Protein AF-A0A838SRK0-F1 (afdb_monomer)

Secondary structure (DSSP, 8-state):
---HHHHTSHHHHHHHHHHTT-PPP-S--EEEEPPPSSSEEEEEEETTEEEEESSS-HHHHHHHS-TT-SSGGGSHHHHHHHHHHHT--EEEEEEEEEEE---S--GGG-EEES----HHHHHHHHH-EEEEEEE-TT--EEEEEEE-GGG-EEEEEEE-GGGTTSSHHHHHHHHHTTSS-TT-EEEEEE-TT-HHHHHHHHHTT-EEEEEEEEEE-GGGSSHHHHHHHHHHHTTS-------

Nearest PDB structures (foldseek):
  7pk1-assembly1_A  TM=5.667E-01  e=6.926E-05  Bos taurus
  7pk1-assembly2_B  TM=5.466E-01  e=4.529E-05  Bos taurus
  2c27-assembly1_A  TM=5.247E-01  e=8.309E-05  Mycobacterium tuberculosis H37Rv
  7pk2-assembly2_B  TM=5.843E-01  e=3.565E-04  Bos taurus
  2hqy-assembly1_B  TM=4.720E-01  e=5.182E-01  Bacteroides thetaiotaomicron VPI-5482

Foldseek 3Di:
DQDPQLCPFPVNVQVLCLLVVRHPDLQLDEAEAEAAPDFKWKWWDFNNYIYGHYPDDPVVLVVQDDPPPSCRSVDPVNQVVVCVVRVFHKAAKWFKWKDWQALAQLPLQKDWDDDDPDPVVLVCLQFFPPWTWIAGPVRQKIKIWGQGGSRAIEIDMDGHPVPPPPLSLLSVLLNVSNPDHGGRMYMYTHHPVPVVVVVSCVSNPIDTGTIMIMTGHPVVSVVVVVVVVVVVVVPPDDDDDDD

Radius of gyration: 19.84 Å; Cα contacts (8 Å, |Δi|>4): 440; chains: 1; bounding box: 42×37×80 Å

Mean predicted aligned error: 7.34 Å

Sequence (243 aa):
MLNASAATHLLNRLLRDAAAGRFPSPDGAVAVVGQPPGRLAAVVAFTASHVVAADVDPDEVRARLAPGDLSAPLSTAFLAWLGQRIGWAAGSLDAVLVAPSTGRSGGELLMPITAWDHPRVLRAHRYRSDLRLLSDRQRRAVVVIGRGLAGRWEVSLEIDPSHRGAGLGRALLTAARGVLPRGEPLFAQVAPGNAASLRTFTAAGFVPIGAEVLFADPRRMTSSSRAAQDTTQSGHRRTTGAV

Solvent-accessible surface area (backbone atoms only — not comparable to full-atom values): 13501 Å² total; per-residue (Å²): 128,79,56,67,70,21,66,70,31,67,69,29,47,53,54,54,34,36,70,71,73,46,66,76,70,66,76,50,51,72,47,68,40,64,46,40,66,81,57,47,31,36,39,38,36,44,71,44,24,34,35,40,27,33,84,63,62,58,66,64,55,53,77,73,47,64,88,80,51,74,60,45,75,79,27,70,68,48,40,52,50,52,19,62,75,70,73,27,62,66,53,65,67,20,36,31,26,34,27,67,14,61,42,46,74,36,59,83,58,56,40,83,51,94,78,65,99,42,74,70,51,62,52,43,61,62,62,31,43,81,74,45,43,28,23,34,90,82,65,53,33,46,37,40,36,22,29,29,74,34,56,40,43,30,48,50,76,50,67,44,78,93,61,60,93,74,56,52,66,27,55,52,50,44,24,55,29,13,77,43,60,59,67,44,60,39,29,33,74,40,45,74,88,42,55,70,58,50,54,34,42,43,71,38,58,32,43,79,64,37,34,34,32,45,25,48,49,74,78,76,50,56,64,66,54,52,62,61,50,57,66,62,61,70,75,75,78,87,90,87,77,88,133

Structure (mmCIF, N/CA/C/O backbone):
data_AF-A0A838SRK0-F1
#
_entry.id   AF-A0A838SRK0-F1
#
loop_
_atom_site.group_PDB
_atom_site.id
_atom_site.type_symbol
_atom_site.label_atom_id
_atom_site.label_alt_id
_atom_site.label_comp_id
_atom_site.label_asym_id
_atom_site.label_entity_id
_atom_site.label_seq_id
_atom_site.pdbx_PDB_ins_code
_atom_site.Cartn_x
_atom_site.Cartn_y
_atom_site.Cartn_z
_atom_site.occupancy
_atom_site.B_iso_or_equiv
_atom_site.auth_seq_id
_atom_site.auth_comp_id
_atom_site.auth_asym_id
_atom_site.auth_atom_id
_atom_site.pdbx_PDB_model_num
ATOM 1 N N . MET A 1 1 ? -10.422 10.349 -13.590 1.00 46.44 1 MET A N 1
ATOM 2 C CA . MET A 1 1 ? -10.436 11.205 -12.380 1.00 46.44 1 MET A CA 1
ATOM 3 C C . MET A 1 1 ? -10.709 10.317 -11.173 1.00 46.44 1 MET A C 1
ATOM 5 O O . MET A 1 1 ? -11.385 9.314 -11.355 1.00 46.44 1 MET A O 1
ATOM 9 N N . LEU A 1 2 ? -10.159 10.613 -9.984 1.00 57.25 2 LEU A N 1
ATOM 10 C CA . LEU A 1 2 ? -10.597 9.928 -8.755 1.00 57.25 2 LEU A CA 1
ATOM 11 C C . LEU A 1 2 ? -12.115 10.112 -8.608 1.00 57.25 2 LEU A C 1
ATOM 13 O O . LEU A 1 2 ? -12.603 11.218 -8.825 1.00 57.25 2 LEU A O 1
ATOM 17 N N . ASN A 1 3 ? -12.847 9.062 -8.231 1.00 68.06 3 ASN A N 1
ATOM 18 C CA . ASN A 1 3 ? -14.237 9.218 -7.798 1.00 68.06 3 ASN A CA 1
ATOM 19 C C . ASN A 1 3 ? -14.263 10.178 -6.590 1.00 68.06 3 ASN A C 1
ATOM 21 O O . ASN A 1 3 ? -13.479 9.990 -5.657 1.00 68.06 3 ASN A O 1
ATOM 25 N N . ALA A 1 4 ? -15.142 11.186 -6.604 1.00 64.50 4 ALA A N 1
ATOM 26 C CA . ALA A 1 4 ? -15.249 12.201 -5.554 1.00 64.50 4 ALA A CA 1
ATOM 27 C C . ALA A 1 4 ? -15.373 11.578 -4.153 1.00 64.50 4 ALA A C 1
ATOM 29 O O . ALA A 1 4 ? -14.676 11.998 -3.234 1.00 64.50 4 ALA A O 1
ATOM 30 N N . SER A 1 5 ? -16.147 10.494 -4.026 1.00 67.94 5 SER A N 1
ATOM 31 C CA . SER A 1 5 ? -16.320 9.759 -2.765 1.00 67.94 5 SER A CA 1
ATOM 32 C C . SER A 1 5 ? -15.011 9.150 -2.233 1.00 67.94 5 SER A C 1
ATOM 34 O O . SER A 1 5 ? -14.775 9.133 -1.026 1.00 67.94 5 SER A O 1
ATOM 36 N N . ALA A 1 6 ? -14.115 8.697 -3.119 1.00 68.75 6 ALA A N 1
ATOM 37 C CA . ALA A 1 6 ? -12.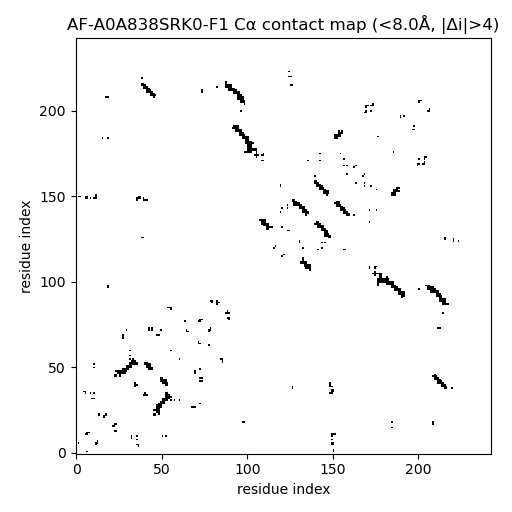815 8.159 -2.718 1.00 68.75 6 ALA A CA 1
ATOM 38 C C . ALA A 1 6 ? -11.846 9.275 -2.298 1.00 68.75 6 ALA A C 1
ATOM 40 O O . ALA A 1 6 ? -11.088 9.099 -1.350 1.00 68.75 6 ALA A O 1
ATOM 41 N N . ALA A 1 7 ? -11.891 10.432 -2.967 1.00 70.38 7 ALA A N 1
ATOM 42 C CA . ALA A 1 7 ? -11.063 11.589 -2.626 1.00 70.38 7 ALA A CA 1
ATOM 43 C C . ALA A 1 7 ? -11.445 12.213 -1.270 1.00 70.38 7 ALA A C 1
ATOM 45 O O . ALA A 1 7 ? -10.582 12.721 -0.557 1.00 70.38 7 ALA A O 1
ATOM 46 N N . THR A 1 8 ? -12.722 12.146 -0.884 1.00 83.62 8 THR A N 1
ATOM 47 C CA . THR A 1 8 ? -13.216 12.660 0.403 1.00 83.62 8 THR A CA 1
ATOM 48 C C . THR A 1 8 ? -13.125 11.649 1.547 1.00 83.62 8 THR A C 1
ATOM 50 O O . THR A 1 8 ? -13.403 12.004 2.694 1.00 83.62 8 THR A O 1
ATOM 53 N N . HIS A 1 9 ? -12.739 10.400 1.275 1.00 92.31 9 HIS A N 1
ATOM 54 C CA . HIS A 1 9 ? -12.640 9.354 2.288 1.00 92.31 9 HIS A CA 1
ATOM 55 C C . HIS A 1 9 ? -11.483 9.621 3.265 1.00 92.31 9 HIS A C 1
ATOM 57 O O . HIS A 1 9 ? -10.379 9.962 2.834 1.00 92.31 9 HIS A O 1
ATOM 63 N N . LEU A 1 10 ? -11.691 9.413 4.575 1.00 95.00 10 LEU A N 1
ATOM 64 C CA . LEU A 1 10 ? -10.664 9.707 5.589 1.00 95.00 10 LEU A CA 1
ATOM 65 C C . LEU A 1 10 ? -9.358 8.950 5.316 1.00 95.00 10 LEU A C 1
ATOM 67 O O . LEU A 1 10 ? -8.289 9.553 5.331 1.00 95.00 10 LEU A O 1
ATOM 71 N N . LEU A 1 11 ? -9.445 7.661 4.972 1.00 97.25 11 LEU A N 1
ATOM 72 C CA . LEU A 1 11 ? -8.260 6.866 4.642 1.00 97.25 11 LEU A CA 1
ATOM 73 C C . LEU A 1 11 ? -7.453 7.447 3.465 1.00 97.25 11 LEU A C 1
ATOM 75 O O . LEU A 1 11 ? -6.227 7.419 3.500 1.00 97.25 11 LEU A O 1
ATOM 79 N N . ASN A 1 12 ? -8.113 7.997 2.436 1.00 96.12 12 ASN A N 1
ATOM 80 C CA . ASN A 1 12 ? -7.400 8.615 1.315 1.00 96.12 12 ASN A CA 1
ATOM 81 C C . ASN A 1 12 ? -6.590 9.828 1.783 1.00 96.12 12 ASN A C 1
ATOM 83 O O . ASN A 1 12 ? -5.423 9.954 1.411 1.00 96.12 12 ASN A O 1
ATOM 87 N N . ARG A 1 13 ? -7.194 10.681 2.624 1.00 96.19 13 ARG A N 1
ATOM 88 C CA . ARG A 1 13 ? -6.516 11.845 3.207 1.00 96.19 13 ARG A CA 1
ATOM 89 C C . ARG A 1 13 ? -5.301 11.425 4.024 1.00 96.19 13 ARG A C 1
ATOM 91 O O . ARG A 1 13 ? -4.210 11.884 3.720 1.00 96.19 13 ARG A O 1
ATOM 98 N N . LEU A 1 14 ? -5.464 10.479 4.951 1.00 97.56 14 LEU A N 1
ATOM 99 C CA . LEU A 1 14 ? -4.365 9.988 5.792 1.00 97.56 14 LEU A CA 1
ATOM 100 C C . LEU A 1 14 ? -3.206 9.418 4.964 1.00 97.56 14 LEU A C 1
ATOM 102 O O . LEU A 1 14 ? -2.049 9.721 5.230 1.00 97.56 14 LEU A O 1
ATOM 106 N N . LEU A 1 15 ? -3.499 8.641 3.918 1.00 97.81 15 LEU A N 1
ATOM 107 C CA . LEU A 1 15 ? -2.467 8.104 3.027 1.00 97.81 15 LEU A CA 1
ATOM 108 C C . LEU A 1 15 ? -1.763 9.204 2.220 1.00 97.81 15 LEU A C 1
ATOM 110 O O . LEU A 1 15 ? -0.551 9.134 2.021 1.00 97.81 15 LEU A O 1
ATOM 114 N N . ARG A 1 16 ? -2.498 10.220 1.750 1.00 97.19 16 ARG A N 1
ATOM 115 C CA . ARG A 1 16 ? -1.920 11.381 1.053 1.00 97.19 16 ARG A CA 1
ATOM 116 C C . ARG A 1 16 ? -1.072 12.248 1.984 1.00 97.19 16 ARG A C 1
ATOM 118 O O . ARG A 1 16 ? -0.015 12.708 1.561 1.00 97.19 16 ARG A O 1
ATOM 125 N N . ASP A 1 17 ? -1.510 12.450 3.220 1.00 97.88 17 ASP A N 1
ATOM 126 C CA . ASP A 1 17 ? -0.765 13.185 4.239 1.00 97.88 17 ASP A CA 1
ATOM 127 C C . ASP A 1 17 ? 0.519 12.443 4.612 1.00 97.88 17 ASP A C 1
ATOM 129 O O . ASP A 1 17 ? 1.598 13.035 4.541 1.00 97.88 17 ASP A O 1
ATOM 133 N N . ALA A 1 18 ? 0.441 11.132 4.859 1.00 98.31 18 ALA A N 1
ATOM 134 C CA . ALA A 1 18 ? 1.609 10.296 5.130 1.00 98.31 18 ALA A CA 1
ATOM 135 C C . ALA A 1 18 ? 2.598 10.299 3.953 1.00 98.31 18 ALA A C 1
ATOM 137 O O . ALA A 1 18 ? 3.807 10.400 4.152 1.00 98.31 18 ALA A O 1
ATOM 138 N N . ALA A 1 19 ? 2.099 10.282 2.712 1.00 98.00 19 ALA A N 1
ATOM 139 C CA . ALA A 1 19 ? 2.937 10.431 1.524 1.00 98.00 19 ALA A CA 1
ATOM 140 C C . ALA A 1 19 ? 3.652 11.789 1.432 1.00 98.00 19 ALA A C 1
ATOM 142 O O . ALA A 1 19 ? 4.696 11.890 0.789 1.00 98.00 19 ALA A O 1
ATOM 143 N N . ALA A 1 20 ? 3.105 12.820 2.074 1.00 97.31 20 ALA A N 1
ATOM 144 C CA . ALA A 1 20 ? 3.715 14.135 2.218 1.00 97.31 20 ALA A CA 1
ATOM 145 C C . ALA A 1 20 ? 4.508 14.292 3.534 1.00 97.31 20 ALA A C 1
ATOM 147 O O . ALA A 1 20 ? 4.900 15.408 3.870 1.00 97.31 20 ALA A O 1
ATOM 148 N N . GLY A 1 21 ? 4.732 13.206 4.283 1.00 97.50 21 GLY A N 1
ATOM 149 C CA . GLY A 1 21 ? 5.467 13.206 5.551 1.00 97.50 21 GLY A CA 1
ATOM 150 C C . GLY A 1 21 ? 4.669 13.698 6.763 1.00 97.50 21 GLY A C 1
ATOM 151 O O . GLY A 1 21 ? 5.249 13.907 7.825 1.00 97.50 21 GLY A O 1
ATOM 152 N N . ARG A 1 22 ? 3.352 13.892 6.628 1.00 98.00 22 ARG A N 1
ATOM 153 C CA . ARG A 1 22 ? 2.448 14.258 7.726 1.00 98.00 22 ARG A CA 1
ATOM 154 C C . ARG A 1 22 ? 1.726 13.012 8.220 1.00 98.00 22 ARG A C 1
ATOM 156 O O . ARG A 1 22 ? 0.787 12.537 7.589 1.00 98.00 22 ARG A O 1
ATOM 163 N N . PHE A 1 23 ? 2.186 12.468 9.335 1.00 97.75 23 PHE A N 1
ATOM 164 C CA . PHE A 1 23 ? 1.630 11.245 9.908 1.00 97.75 23 PHE A CA 1
ATOM 165 C C . PHE A 1 23 ? 0.564 11.552 10.966 1.00 97.75 23 PHE A C 1
ATOM 167 O O . PHE A 1 23 ? 0.587 12.639 11.550 1.00 97.75 23 PHE A O 1
ATOM 174 N N . PRO A 1 24 ? -0.356 10.608 11.235 1.00 96.50 24 PRO A N 1
ATOM 175 C CA . PRO A 1 24 ? -1.188 10.662 12.431 1.00 96.50 24 PRO A CA 1
ATOM 176 C C . PRO A 1 24 ? -0.343 10.732 13.707 1.00 96.50 24 PRO A C 1
ATOM 178 O O . PRO A 1 24 ? 0.808 10.285 13.724 1.00 96.50 24 PRO A O 1
ATOM 181 N N . SER A 1 25 ? -0.937 11.246 14.784 1.00 95.62 25 SER A N 1
ATOM 182 C CA . SER A 1 25 ? -0.324 11.208 16.111 1.00 95.62 25 SER A CA 1
ATOM 1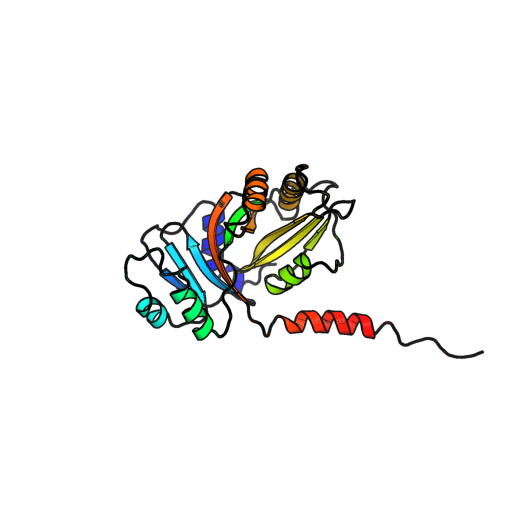83 C C . SER A 1 25 ? -0.011 9.759 16.521 1.00 95.62 25 SER A C 1
ATOM 185 O O . SER A 1 25 ? -0.872 8.895 16.358 1.00 95.62 25 SER A O 1
ATOM 187 N N . PRO A 1 26 ? 1.188 9.473 17.060 1.00 95.19 26 PRO A N 1
ATOM 188 C CA . PRO A 1 26 ? 1.589 8.134 17.492 1.00 95.19 26 PRO A CA 1
ATOM 189 C C . PRO A 1 26 ? 1.068 7.827 18.910 1.00 95.19 26 PRO A C 1
ATOM 191 O O . PRO A 1 26 ? 1.845 7.563 19.824 1.00 95.19 26 PRO A O 1
ATOM 194 N N . ASP A 1 27 ? -0.242 7.931 19.116 1.00 93.75 27 ASP A N 1
ATOM 195 C CA . ASP A 1 27 ? -0.918 7.843 20.422 1.00 93.75 27 ASP A CA 1
ATOM 196 C C . ASP A 1 27 ? -1.507 6.453 20.733 1.00 93.75 27 ASP A C 1
ATOM 198 O O . ASP A 1 27 ? -2.164 6.254 21.753 1.00 93.75 27 ASP A O 1
ATOM 202 N N . GLY A 1 28 ? -1.273 5.477 19.857 1.00 93.00 28 GLY A N 1
ATOM 203 C CA . GLY A 1 28 ? -1.828 4.131 19.941 1.00 93.00 28 GLY A CA 1
ATOM 204 C C . GLY A 1 28 ? -3.282 4.026 19.488 1.00 93.00 28 GLY A C 1
ATOM 205 O O . GLY A 1 28 ? -3.863 2.944 19.593 1.00 93.00 28 GLY A O 1
ATOM 206 N N . ALA A 1 29 ? -3.885 5.104 18.972 1.00 93.00 29 ALA A N 1
ATOM 207 C CA . ALA A 1 29 ? -5.284 5.097 18.579 1.00 93.00 29 ALA A CA 1
ATOM 208 C C . ALA A 1 29 ? -5.558 4.176 17.384 1.00 93.00 29 ALA A C 1
ATOM 210 O O . ALA A 1 29 ? -4.737 3.988 16.479 1.00 93.00 29 ALA A O 1
ATOM 211 N N . VAL A 1 30 ? -6.779 3.644 17.371 1.00 96.31 30 VAL A N 1
ATOM 212 C CA . VAL A 1 30 ? -7.332 2.853 16.273 1.00 96.31 30 VAL A CA 1
ATOM 213 C C . VAL A 1 30 ? -8.572 3.580 15.770 1.00 96.31 30 VAL A C 1
ATOM 215 O O . VAL A 1 30 ? -9.626 3.565 16.407 1.00 96.31 30 VAL A O 1
ATOM 218 N N . ALA A 1 31 ? -8.446 4.248 14.628 1.00 96.00 31 ALA A N 1
ATOM 219 C CA . ALA A 1 31 ? -9.574 4.878 13.961 1.00 96.00 31 ALA A CA 1
ATOM 220 C C . ALA A 1 31 ? -10.365 3.821 13.184 1.00 96.00 31 ALA A C 1
ATOM 222 O O . ALA A 1 31 ? -9.809 3.126 12.336 1.00 96.00 31 ALA A O 1
ATOM 223 N N . VAL A 1 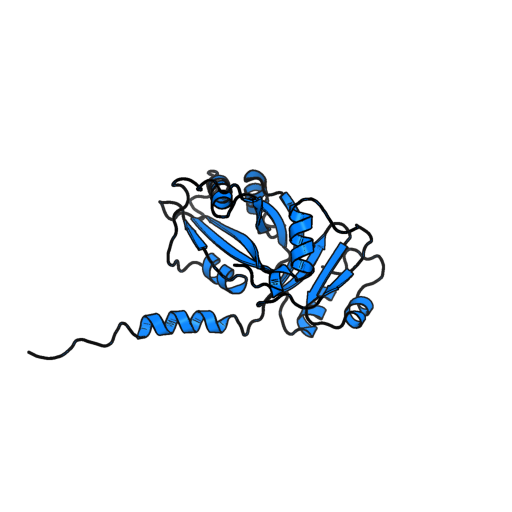32 ? -11.669 3.724 13.433 1.00 97.56 32 VAL A N 1
ATOM 224 C CA . VAL A 1 32 ? -12.572 2.883 12.638 1.00 97.56 32 VAL A CA 1
ATOM 225 C C . VAL A 1 32 ? -13.336 3.785 11.683 1.00 97.56 32 VAL A C 1
ATOM 227 O O . VAL A 1 32 ? -13.989 4.738 12.104 1.00 97.56 32 VAL A O 1
ATOM 230 N N . VAL A 1 33 ? -13.210 3.514 10.390 1.00 97.06 33 VAL A N 1
ATOM 231 C CA . VAL A 1 33 ? -13.879 4.258 9.322 1.00 97.06 33 VAL A CA 1
ATOM 232 C C . VAL A 1 33 ? -14.596 3.288 8.404 1.00 97.06 33 VAL A C 1
ATOM 234 O O . VAL A 1 33 ? -14.160 2.148 8.252 1.00 97.06 33 VAL A O 1
ATOM 237 N N . GLY A 1 34 ? -15.657 3.767 7.752 1.00 95.31 34 GLY A N 1
ATOM 238 C CA . GLY A 1 34 ? -16.353 2.991 6.730 1.00 95.31 34 GLY A CA 1
ATOM 239 C C . GLY 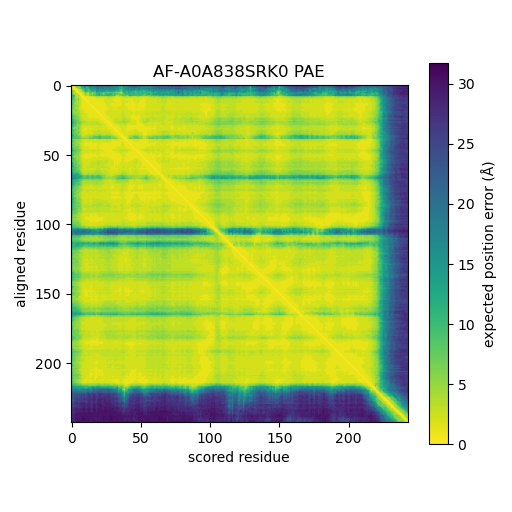A 1 34 ? -15.409 2.497 5.634 1.00 95.31 34 GLY A C 1
ATOM 240 O O . GLY A 1 34 ? -14.287 2.990 5.453 1.00 95.31 34 GLY A O 1
ATOM 241 N N . GLN A 1 35 ? -15.858 1.493 4.894 1.00 94.88 35 GLN A N 1
ATOM 242 C CA . GLN A 1 35 ? -15.081 0.947 3.799 1.00 94.88 35 GLN A CA 1
ATOM 243 C C . GLN A 1 35 ? -14.881 2.007 2.702 1.00 94.88 35 GLN A C 1
ATOM 245 O O . GLN A 1 35 ? -15.844 2.643 2.258 1.00 94.88 35 GLN A O 1
ATOM 250 N N . PRO A 1 36 ? -13.653 2.182 2.181 1.00 93.12 36 PRO A N 1
ATOM 251 C CA . PRO A 1 36 ? -13.442 3.078 1.059 1.00 93.12 36 PRO A CA 1
ATOM 252 C C . PRO A 1 36 ? -14.199 2.580 -0.186 1.00 93.12 36 PRO A C 1
ATOM 254 O O . PRO A 1 36 ? -14.339 1.369 -0.393 1.00 93.12 36 PRO A O 1
ATOM 257 N N . PRO A 1 37 ? -14.636 3.486 -1.080 1.00 85.69 37 PRO A N 1
ATOM 258 C CA . PRO A 1 37 ? -15.289 3.093 -2.321 1.00 85.69 37 PRO A CA 1
ATOM 259 C C . PRO A 1 37 ? -14.424 2.126 -3.127 1.00 85.69 37 PRO A C 1
ATOM 261 O O . PRO A 1 37 ? -13.232 2.361 -3.335 1.00 85.69 37 PRO A O 1
ATOM 264 N N . GLY A 1 38 ? -15.038 1.057 -3.625 1.00 82.94 38 GLY A N 1
ATOM 265 C CA . GLY A 1 38 ? -14.354 0.050 -4.425 1.00 82.94 38 GLY A CA 1
ATOM 266 C C . GLY A 1 38 ? -14.584 -1.355 -3.893 1.00 82.94 38 GLY A C 1
ATOM 267 O O . GLY A 1 38 ? -15.716 -1.745 -3.623 1.00 82.94 38 GLY A O 1
ATOM 268 N N . ARG A 1 39 ? -13.508 -2.143 -3.850 1.00 86.81 39 ARG A N 1
ATOM 269 C CA . ARG A 1 39 ? -13.542 -3.595 -3.609 1.00 86.81 39 ARG A CA 1
ATOM 270 C C . ARG A 1 39 ? -12.648 -4.044 -2.448 1.00 86.81 39 ARG A C 1
ATOM 272 O O . ARG A 1 39 ? -12.353 -5.232 -2.349 1.00 86.81 39 ARG A O 1
ATOM 279 N N . LEU A 1 40 ? -12.153 -3.091 -1.657 1.00 95.62 40 LEU A N 1
ATOM 280 C CA . LEU A 1 40 ? -11.146 -3.321 -0.629 1.00 95.62 40 LEU A CA 1
ATOM 281 C C . LEU A 1 40 ? -11.597 -2.746 0.709 1.00 95.62 40 LEU A C 1
ATOM 283 O O . LEU A 1 40 ? -11.956 -1.573 0.782 1.00 95.62 40 LEU A O 1
ATOM 287 N N . ALA A 1 41 ? -11.479 -3.561 1.748 1.00 97.38 41 ALA A N 1
ATOM 288 C CA . ALA A 1 41 ? -11.349 -3.122 3.128 1.00 97.38 41 ALA A CA 1
ATOM 289 C C . ALA A 1 41 ? -9.884 -3.297 3.555 1.00 97.38 41 ALA A C 1
ATOM 291 O O . ALA A 1 41 ? -9.118 -4.015 2.897 1.00 97.38 41 ALA A O 1
ATOM 292 N N . ALA A 1 42 ? -9.465 -2.625 4.622 1.00 98.38 42 ALA A N 1
ATOM 293 C CA . ALA A 1 42 ? -8.078 -2.691 5.067 1.00 98.38 42 ALA A CA 1
ATOM 294 C C . ALA A 1 42 ? -7.922 -2.469 6.568 1.00 98.38 42 ALA A C 1
ATOM 296 O O . ALA A 1 42 ? -8.711 -1.757 7.186 1.00 98.38 42 ALA A O 1
ATOM 297 N N . VAL A 1 43 ? -6.834 -3.008 7.112 1.00 98.62 43 VAL A N 1
ATOM 298 C CA . VAL A 1 43 ? -6.216 -2.477 8.328 1.00 98.62 43 VAL A CA 1
ATOM 299 C C . VAL A 1 43 ? -4.889 -1.853 7.925 1.00 98.62 43 VAL A C 1
ATOM 301 O O . VAL A 1 43 ? -4.067 -2.517 7.297 1.00 98.62 43 VAL A O 1
ATOM 304 N N . VAL A 1 44 ? -4.700 -0.577 8.246 1.00 98.69 44 VAL A N 1
ATOM 305 C CA . VAL A 1 44 ? -3.487 0.192 7.941 1.00 98.69 44 VAL A CA 1
ATOM 306 C C . VAL A 1 44 ? -2.832 0.604 9.249 1.00 98.69 44 VAL A C 1
ATOM 308 O O . VAL A 1 44 ? -3.505 1.110 10.143 1.00 98.69 44 VAL A O 1
ATOM 311 N N . ALA A 1 45 ? -1.525 0.403 9.349 1.00 98.31 45 ALA A N 1
ATOM 312 C CA . ALA A 1 45 ? -0.706 0.824 10.470 1.00 98.31 45 ALA A CA 1
ATOM 313 C C . ALA A 1 45 ? 0.294 1.892 10.023 1.00 98.31 45 ALA A C 1
ATOM 315 O O . ALA A 1 45 ? 1.075 1.690 9.090 1.00 98.31 45 ALA A O 1
ATOM 316 N N . PHE A 1 46 ? 0.283 3.011 10.732 1.00 98.00 46 PHE A N 1
ATOM 317 C CA . PHE A 1 46 ? 1.364 3.986 10.798 1.00 98.00 46 PHE A CA 1
ATOM 318 C C . PHE A 1 46 ? 2.140 3.771 12.107 1.00 98.00 46 PHE A C 1
ATOM 320 O O . PHE A 1 46 ? 1.851 2.854 12.878 1.00 98.00 46 PHE A O 1
ATOM 327 N N . THR A 1 47 ? 3.127 4.620 12.389 1.00 96.12 47 THR A N 1
ATOM 328 C CA . THR A 1 47 ? 3.855 4.580 13.664 1.00 96.12 47 THR A CA 1
ATOM 329 C C . THR A 1 47 ? 2.894 4.790 14.834 1.00 96.12 47 THR A C 1
ATOM 331 O O . THR A 1 47 ? 2.387 5.892 15.014 1.00 96.12 47 THR A O 1
ATOM 334 N N . ALA A 1 48 ? 2.651 3.728 15.610 1.00 94.94 48 ALA A N 1
ATOM 335 C CA . ALA A 1 48 ? 1.757 3.724 16.770 1.00 94.94 48 ALA A CA 1
ATOM 336 C C . ALA A 1 48 ? 0.375 4.356 16.499 1.00 94.94 48 ALA A C 1
ATOM 338 O O . ALA A 1 48 ? -0.189 5.012 17.363 1.00 94.94 48 ALA A O 1
ATOM 339 N N . SER A 1 49 ? -0.175 4.176 15.298 1.00 96.31 49 SER A N 1
ATOM 340 C CA . SER A 1 49 ? -1.510 4.658 14.937 1.00 96.31 49 SER A CA 1
ATOM 341 C C . SER A 1 49 ? -2.100 3.762 13.861 1.00 96.31 49 SER A C 1
ATOM 343 O O . SER A 1 49 ? -1.407 3.386 12.915 1.00 96.31 49 SER A O 1
ATOM 345 N N . HIS A 1 50 ? -3.371 3.404 13.997 1.00 97.81 50 HIS A N 1
ATOM 346 C CA . HIS A 1 50 ? -4.003 2.390 13.164 1.00 97.81 50 HIS A CA 1
ATOM 347 C C . HIS A 1 50 ? -5.328 2.877 12.594 1.00 97.81 50 HIS A C 1
ATOM 349 O O . HIS A 1 50 ? -6.049 3.662 13.207 1.00 97.81 50 HIS A O 1
ATOM 355 N N . VAL A 1 51 ? -5.675 2.361 11.421 1.00 98.38 51 VAL A N 1
ATOM 356 C CA . VAL A 1 51 ? -6.959 2.606 10.773 1.00 98.38 51 VAL A CA 1
ATOM 357 C C . VAL A 1 51 ? -7.562 1.275 10.355 1.00 98.38 51 VAL A C 1
ATOM 359 O O . VAL A 1 51 ? -6.980 0.561 9.540 1.00 98.38 51 VAL A O 1
ATOM 362 N N . VAL A 1 52 ? -8.745 0.963 10.872 1.00 98.50 52 VAL A N 1
ATOM 363 C CA . VAL A 1 52 ? -9.608 -0.107 10.366 1.00 98.50 52 VAL A CA 1
ATOM 364 C C . VAL A 1 52 ? -10.591 0.541 9.401 1.00 98.50 52 VAL A C 1
ATOM 366 O O . VAL A 1 52 ? -11.461 1.304 9.809 1.00 98.50 52 VAL A O 1
ATOM 369 N N . ALA A 1 53 ? -10.421 0.279 8.110 1.00 98.19 53 ALA A N 1
ATOM 370 C CA . ALA A 1 53 ? -11.249 0.824 7.045 1.00 98.19 53 ALA A CA 1
ATOM 371 C C . ALA A 1 53 ? -12.148 -0.276 6.476 1.00 98.19 53 ALA A C 1
ATOM 373 O O . ALA A 1 53 ? -11.789 -0.951 5.505 1.00 98.19 53 ALA A O 1
ATOM 374 N N . ALA A 1 54 ? -13.284 -0.482 7.133 1.00 97.31 54 ALA A N 1
ATOM 375 C CA . ALA A 1 54 ? -14.238 -1.545 6.861 1.00 97.31 54 ALA A CA 1
ATOM 376 C C . ALA A 1 54 ? -15.624 -1.157 7.395 1.00 97.31 54 ALA A C 1
ATOM 378 O O . ALA A 1 54 ? -15.732 -0.412 8.366 1.00 97.31 54 ALA A O 1
ATOM 379 N N . ASP A 1 55 ? -16.680 -1.713 6.804 1.00 95.19 55 ASP A N 1
ATOM 380 C CA . ASP A 1 55 ? -18.047 -1.537 7.302 1.00 95.19 55 ASP A CA 1
ATOM 381 C C . ASP A 1 55 ? -18.290 -2.478 8.498 1.00 95.19 55 ASP A C 1
ATOM 383 O O . ASP A 1 55 ? -18.904 -3.538 8.379 1.00 95.19 55 ASP A O 1
ATOM 387 N N . VAL A 1 56 ? -17.728 -2.107 9.650 1.00 96.62 56 VAL A N 1
ATOM 388 C CA . VAL A 1 56 ? -17.815 -2.819 10.932 1.00 96.62 56 VAL A CA 1
ATOM 389 C C . VAL A 1 56 ? -18.112 -1.827 12.053 1.00 96.62 56 VAL A C 1
ATOM 391 O O . VAL A 1 56 ? -17.696 -0.670 11.990 1.00 96.62 56 VAL A O 1
ATOM 394 N N . ASP A 1 57 ? -18.831 -2.279 13.077 1.00 96.38 57 ASP A N 1
ATOM 395 C CA . ASP A 1 57 ? -19.131 -1.464 14.251 1.00 96.38 57 ASP A CA 1
ATOM 396 C C . ASP A 1 57 ? -17.831 -1.084 15.002 1.00 96.38 57 ASP A C 1
ATOM 398 O O . ASP A 1 57 ? -17.054 -1.973 15.380 1.00 96.38 57 ASP A O 1
ATOM 402 N N . PRO A 1 58 ? -17.562 0.217 15.232 1.00 96.06 58 PRO A N 1
ATOM 403 C CA . PRO A 1 58 ? -16.417 0.661 16.017 1.00 96.06 58 PRO A CA 1
ATOM 404 C C . PRO A 1 58 ? -16.354 0.087 17.436 1.00 96.06 58 PRO A C 1
ATOM 406 O O . PRO A 1 58 ? -15.251 -0.140 17.937 1.00 96.06 58 PRO A O 1
ATOM 409 N N . ASP A 1 59 ? -17.490 -0.158 18.088 1.00 95.75 59 ASP A N 1
ATOM 410 C CA . ASP A 1 59 ? -17.522 -0.706 19.448 1.00 95.75 59 ASP A CA 1
ATOM 411 C C . ASP A 1 59 ? -17.103 -2.178 19.470 1.00 95.75 59 ASP A C 1
ATOM 413 O O . ASP A 1 59 ? -16.340 -2.588 20.348 1.00 95.75 59 ASP A O 1
ATOM 417 N N . GLU A 1 60 ? -17.482 -2.953 18.448 1.00 96.69 60 GLU A N 1
ATOM 418 C CA . GLU A 1 60 ? -16.991 -4.322 18.275 1.00 96.69 60 GLU A CA 1
ATOM 419 C C . GLU A 1 60 ? -15.469 -4.352 18.084 1.00 96.69 60 GLU A C 1
ATOM 421 O O . GLU A 1 60 ? -14.792 -5.196 18.669 1.00 96.69 60 GLU A O 1
ATOM 426 N N . VAL A 1 61 ? -14.913 -3.422 17.301 1.00 96.81 61 VAL A N 1
ATOM 427 C CA . VAL A 1 61 ? -13.458 -3.316 17.103 1.00 96.81 61 VAL A CA 1
ATOM 428 C C . VAL A 1 61 ? -12.751 -2.985 18.417 1.00 96.81 61 VAL A C 1
ATOM 430 O O . VAL A 1 61 ? -11.788 -3.664 18.776 1.00 96.81 61 VAL A O 1
ATOM 433 N N . ARG A 1 62 ? -13.230 -1.976 19.156 1.00 93.31 62 ARG A N 1
ATOM 434 C CA . ARG A 1 62 ? -12.645 -1.568 20.447 1.00 93.31 62 ARG A CA 1
ATOM 435 C C . ARG A 1 62 ? -12.680 -2.700 21.467 1.00 93.31 62 ARG A C 1
ATOM 437 O O . ARG A 1 62 ? -11.687 -2.922 22.148 1.00 93.31 62 ARG A O 1
ATOM 444 N N . ALA A 1 63 ? -13.771 -3.462 21.523 1.00 94.88 63 ALA A N 1
ATOM 445 C CA . ALA A 1 63 ? -13.904 -4.600 22.431 1.00 94.88 63 ALA A CA 1
ATOM 446 C C . ALA A 1 63 ? -12.887 -5.728 22.163 1.00 94.88 63 ALA A C 1
ATOM 448 O O . ALA A 1 63 ? -12.684 -6.585 23.023 1.00 94.88 63 ALA A O 1
ATOM 449 N N . ARG A 1 64 ? -12.248 -5.760 20.985 1.00 94.44 64 ARG A N 1
ATOM 450 C CA . ARG A 1 64 ? -11.228 -6.760 20.622 1.00 94.44 64 ARG A CA 1
ATOM 451 C C . ARG A 1 64 ? -9.793 -6.290 20.783 1.00 94.44 64 ARG A C 1
ATOM 453 O O . ARG A 1 64 ? -8.890 -7.114 20.659 1.00 94.44 64 ARG A O 1
ATOM 460 N N . LEU A 1 65 ? -9.573 -5.006 21.032 1.00 93.75 65 LEU A N 1
ATOM 461 C CA . LEU A 1 6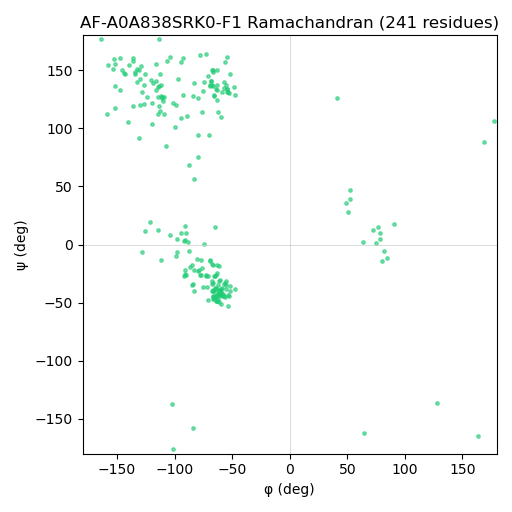5 ? -8.243 -4.417 21.100 1.00 93.75 65 LEU A CA 1
ATOM 462 C C . LEU A 1 65 ? -7.969 -3.977 22.533 1.00 93.75 65 LEU A C 1
ATOM 464 O O . LEU A 1 65 ? -8.623 -3.077 23.057 1.00 93.75 65 LEU A O 1
ATOM 468 N N . ALA A 1 66 ? -6.992 -4.619 23.171 1.00 86.62 66 ALA A N 1
ATOM 469 C CA . ALA A 1 66 ? -6.537 -4.193 24.484 1.00 86.62 66 ALA A CA 1
ATOM 470 C C . ALA A 1 66 ? -5.931 -2.778 24.383 1.00 86.62 66 ALA A C 1
ATOM 472 O O . ALA A 1 66 ? -5.114 -2.532 23.487 1.00 86.62 66 ALA A O 1
ATOM 473 N N . PRO A 1 67 ? -6.293 -1.839 25.277 1.00 82.19 67 PRO A N 1
ATOM 474 C CA . PRO A 1 67 ? -5.699 -0.508 25.282 1.00 82.19 67 PRO A CA 1
ATOM 475 C C . PRO A 1 67 ? -4.168 -0.572 25.365 1.00 82.19 67 PRO A C 1
ATOM 477 O O . PRO A 1 67 ? -3.618 -1.274 26.211 1.00 82.19 67 PRO A O 1
ATOM 480 N N . GLY A 1 68 ? -3.480 0.167 24.492 1.00 83.25 68 GLY A N 1
ATOM 481 C CA . GLY A 1 68 ? -2.015 0.248 24.471 1.00 83.25 68 GLY A CA 1
ATOM 482 C C . GLY A 1 68 ? -1.292 -0.901 23.756 1.00 83.25 68 GLY A C 1
ATOM 483 O O . GLY A 1 68 ? -0.080 -0.807 23.563 1.00 83.25 68 GLY A O 1
ATOM 484 N N . ASP A 1 69 ? -1.989 -1.950 23.305 1.00 91.69 69 ASP A N 1
ATOM 485 C CA . ASP A 1 69 ? -1.374 -2.996 22.482 1.00 91.69 69 ASP A CA 1
ATOM 486 C C . ASP A 1 69 ? -1.253 -2.539 21.020 1.00 91.69 69 ASP A C 1
ATOM 488 O O . ASP A 1 69 ? -2.166 -2.684 20.206 1.00 91.69 69 ASP A O 1
ATOM 492 N N . LEU A 1 70 ? -0.084 -1.992 20.679 1.00 92.38 70 LEU A N 1
ATOM 493 C CA . LEU A 1 70 ? 0.224 -1.522 19.326 1.00 92.38 70 LEU A CA 1
ATOM 494 C C . LEU A 1 70 ? 0.316 -2.652 18.291 1.00 92.38 70 LEU A C 1
ATOM 496 O O . LEU A 1 70 ? 0.286 -2.377 17.095 1.00 92.38 70 LEU A O 1
ATOM 500 N N . SER A 1 71 ? 0.458 -3.907 18.720 1.00 92.00 71 SER A N 1
ATOM 501 C CA . SER A 1 71 ? 0.571 -5.056 17.818 1.00 92.00 71 SER A CA 1
ATOM 502 C C . SER A 1 71 ? -0.789 -5.668 17.474 1.00 92.00 71 SER A C 1
ATOM 504 O O . SER A 1 71 ? -0.956 -6.235 16.389 1.00 92.00 71 SER A O 1
ATOM 506 N N . ALA A 1 72 ? -1.776 -5.514 18.363 1.00 95.12 72 ALA A N 1
ATOM 507 C CA . ALA A 1 72 ? -3.085 -6.149 18.2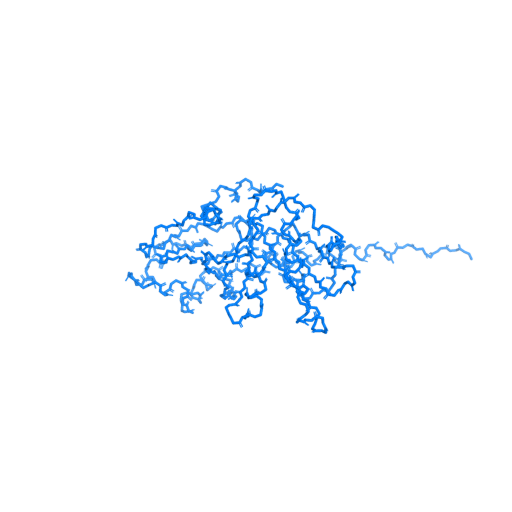50 1.00 95.12 72 ALA A CA 1
ATOM 508 C C . ALA A 1 72 ? -3.805 -5.897 16.910 1.00 95.12 72 ALA A C 1
ATOM 510 O O . ALA A 1 72 ? -4.306 -6.876 16.346 1.00 95.12 72 ALA A O 1
ATOM 511 N N . PRO A 1 73 ? -3.829 -4.678 16.328 1.00 96.69 73 PRO A N 1
ATOM 512 C CA . PRO A 1 73 ? -4.582 -4.420 15.095 1.00 96.69 73 PRO A CA 1
ATOM 513 C C . PRO A 1 73 ? -4.074 -5.185 13.864 1.00 96.69 73 PRO A C 1
ATOM 515 O O . PRO A 1 73 ? -4.849 -5.475 12.956 1.00 96.69 73 PRO A O 1
ATOM 518 N N . LEU A 1 74 ? -2.786 -5.537 13.821 1.00 97.12 74 LEU A N 1
ATOM 519 C CA . LEU A 1 74 ? -2.200 -6.357 12.751 1.00 97.12 74 LEU A CA 1
ATOM 520 C C . LEU A 1 74 ? -1.938 -7.804 13.186 1.00 97.12 74 LEU A C 1
ATOM 522 O O . LEU A 1 74 ? -1.329 -8.574 12.442 1.00 97.12 74 LEU A O 1
ATOM 526 N N . SER A 1 75 ? -2.406 -8.194 14.373 1.00 97.00 75 SER A N 1
ATOM 527 C CA . SER A 1 75 ? -2.282 -9.566 14.849 1.00 97.00 75 SER A CA 1
ATOM 528 C C . SER A 1 75 ? -3.127 -10.522 14.008 1.00 97.00 75 SER A C 1
ATOM 530 O O . SER A 1 75 ? -4.222 -10.191 13.543 1.00 97.00 75 SER A O 1
ATOM 532 N N . THR A 1 76 ? -2.660 -11.762 13.871 1.00 96.19 76 THR A N 1
ATOM 533 C CA . THR A 1 76 ? -3.399 -12.820 13.171 1.00 96.19 76 THR A CA 1
ATOM 534 C C . THR A 1 76 ? -4.801 -13.018 13.752 1.00 96.19 76 THR A C 1
ATOM 536 O O . THR A 1 76 ? -5.749 -13.226 12.999 1.00 96.19 76 THR A O 1
ATOM 539 N N . ALA A 1 77 ? -4.951 -12.916 15.078 1.00 96.94 77 ALA A N 1
ATOM 540 C CA . ALA A 1 77 ? -6.232 -13.082 15.762 1.00 96.94 77 ALA A CA 1
ATOM 541 C C . ALA A 1 77 ? -7.239 -11.991 15.369 1.00 96.94 77 ALA A C 1
ATOM 543 O O . ALA A 1 77 ? -8.371 -12.300 14.991 1.00 96.94 77 ALA A O 1
ATOM 544 N N . PHE A 1 78 ? -6.818 -10.723 15.399 1.00 98.19 78 PHE A N 1
ATOM 545 C CA . PHE A 1 78 ? -7.682 -9.608 15.020 1.00 98.19 78 PHE A CA 1
ATOM 546 C C . PHE A 1 78 ? -8.037 -9.647 13.530 1.00 98.19 78 PHE A C 1
ATOM 548 O O . PHE A 1 78 ? -9.206 -9.517 13.171 1.00 98.19 78 PHE A O 1
ATOM 555 N N . LEU A 1 79 ? -7.052 -9.887 12.659 1.00 98.38 79 LEU A N 1
ATOM 556 C CA . LEU A 1 79 ? -7.265 -9.942 11.210 1.00 98.38 79 LEU A CA 1
ATOM 557 C C . LEU A 1 79 ? -8.188 -11.097 10.802 1.00 98.38 79 LEU A C 1
ATOM 559 O O . LEU A 1 79 ? -9.033 -10.925 9.922 1.00 98.38 79 LEU A O 1
ATOM 563 N N . ALA A 1 80 ? -8.063 -12.260 11.449 1.00 97.56 80 ALA A N 1
ATOM 564 C CA . ALA A 1 80 ? -8.958 -13.391 11.226 1.00 97.56 80 ALA A CA 1
ATOM 565 C C . ALA A 1 80 ? -10.392 -13.070 11.668 1.00 97.56 80 ALA A C 1
ATOM 567 O O . ALA A 1 80 ? -11.335 -13.332 10.920 1.00 97.56 80 ALA A O 1
ATOM 568 N N . TRP A 1 81 ? -10.560 -12.462 12.846 1.00 97.94 81 TRP A N 1
ATOM 569 C CA . TRP A 1 81 ? -11.870 -12.031 13.331 1.00 97.94 81 TRP A CA 1
ATOM 570 C C . TRP A 1 81 ? -12.516 -10.995 12.405 1.00 97.94 81 TRP A C 1
ATOM 572 O O . TRP A 1 81 ? -13.667 -11.171 12.006 1.00 97.94 81 TRP A O 1
ATOM 582 N N . LEU A 1 82 ? -11.781 -9.948 12.020 1.00 98.19 82 LEU A N 1
ATOM 583 C CA . LEU A 1 82 ? -12.299 -8.916 11.124 1.00 98.19 82 LEU A CA 1
ATOM 584 C C . LEU A 1 82 ? -12.718 -9.530 9.786 1.00 98.19 82 LEU A C 1
ATOM 586 O O . LEU A 1 82 ? -13.802 -9.237 9.286 1.00 98.19 82 LEU A O 1
ATOM 590 N N . GLY A 1 83 ? -11.899 -10.436 9.246 1.00 97.25 83 GLY A N 1
ATOM 591 C CA . GLY A 1 83 ? -12.207 -11.154 8.016 1.00 97.25 83 GLY A CA 1
ATOM 592 C C . GLY A 1 83 ? -13.488 -11.986 8.103 1.00 97.25 83 GLY A C 1
ATOM 593 O O . GLY A 1 83 ? -14.309 -11.944 7.189 1.00 97.25 83 GLY A O 1
ATOM 594 N N . GLN A 1 84 ? -13.716 -12.679 9.223 1.00 96.44 84 GLN A N 1
ATOM 595 C CA . GLN A 1 84 ? -14.983 -13.375 9.483 1.00 96.44 84 GLN A CA 1
ATOM 596 C C . GLN A 1 84 ? -16.156 -12.394 9.566 1.00 96.44 84 GLN A C 1
ATOM 598 O O . GLN A 1 84 ? -17.212 -12.653 8.992 1.00 96.44 84 GLN A O 1
ATOM 603 N N . ARG A 1 85 ? -15.964 -11.252 10.235 1.00 96.31 85 ARG A N 1
ATOM 604 C CA . ARG A 1 85 ? -17.014 -10.254 10.460 1.00 96.31 85 ARG A CA 1
ATOM 605 C C . ARG A 1 85 ? -17.515 -9.606 9.170 1.00 96.31 85 ARG A C 1
ATOM 607 O O . ARG A 1 85 ? -18.715 -9.356 9.060 1.00 96.31 85 ARG A O 1
ATOM 614 N N . ILE A 1 86 ? -16.618 -9.360 8.213 1.00 94.75 86 ILE A N 1
ATOM 615 C CA . ILE A 1 86 ? -16.944 -8.759 6.905 1.00 94.75 86 ILE A CA 1
ATOM 616 C C . ILE A 1 86 ? -17.108 -9.799 5.783 1.00 94.75 86 ILE A C 1
ATOM 618 O O . ILE A 1 86 ? -17.486 -9.458 4.663 1.00 94.75 86 ILE A O 1
ATOM 622 N N . GLY A 1 87 ? -16.819 -11.072 6.066 1.00 94.50 87 GLY A N 1
ATOM 623 C CA . GLY A 1 87 ? -16.924 -12.188 5.125 1.00 94.50 87 GLY A CA 1
ATOM 624 C C . GLY A 1 87 ? -15.796 -12.282 4.090 1.00 94.50 87 GLY A C 1
ATOM 625 O O . GLY A 1 87 ? -15.959 -12.985 3.091 1.00 94.50 87 GLY A O 1
ATOM 626 N N . TRP A 1 88 ? -14.670 -11.584 4.279 1.00 94.56 88 TRP A N 1
ATOM 627 C CA . TRP A 1 88 ? -13.540 -11.548 3.339 1.00 94.56 88 TRP A CA 1
ATOM 628 C C . TRP A 1 88 ? -12.254 -12.047 3.994 1.00 94.56 88 TRP A C 1
ATOM 630 O O . TRP A 1 88 ? -11.966 -11.742 5.144 1.00 94.56 88 TRP A O 1
ATOM 640 N N . ALA A 1 89 ? -11.434 -12.783 3.247 1.00 94.31 89 ALA A N 1
ATOM 641 C CA . ALA A 1 89 ? -10.152 -13.255 3.759 1.00 94.31 89 ALA A CA 1
ATOM 642 C C . ALA A 1 89 ? -9.119 -12.118 3.837 1.00 94.31 89 ALA A C 1
ATOM 644 O O . ALA A 1 89 ? -9.008 -11.305 2.911 1.00 94.31 89 ALA A O 1
ATOM 645 N N . ALA A 1 90 ? -8.329 -12.119 4.912 1.00 96.94 90 ALA A N 1
ATOM 646 C CA . ALA A 1 90 ? -7.155 -11.269 5.044 1.00 96.94 90 ALA A CA 1
ATOM 647 C C . ALA A 1 90 ? -6.106 -11.620 3.975 1.00 96.94 90 ALA A C 1
ATOM 649 O O . ALA A 1 90 ? -5.859 -12.791 3.672 1.00 96.94 90 ALA A O 1
ATOM 650 N N . GLY A 1 91 ? -5.510 -10.591 3.381 1.00 95.81 91 GLY A N 1
ATOM 651 C CA . GLY A 1 91 ? -4.404 -10.709 2.442 1.00 95.81 91 GLY A CA 1
ATOM 652 C C . GLY A 1 91 ? -3.040 -10.817 3.126 1.00 95.81 91 GLY A C 1
ATOM 653 O O . GLY A 1 91 ? -2.921 -11.186 4.289 1.00 95.81 91 GLY A O 1
ATOM 654 N N . SER A 1 92 ? -1.997 -10.476 2.368 1.00 95.19 92 SER A N 1
ATOM 655 C CA . SER A 1 92 ? -0.631 -10.356 2.888 1.00 95.19 92 SER A CA 1
ATOM 656 C C . SER A 1 92 ? -0.513 -9.121 3.780 1.00 95.19 92 SER A C 1
ATOM 658 O O . SER A 1 92 ? -1.123 -8.094 3.478 1.00 95.19 92 SER A O 1
ATOM 660 N N . LEU A 1 93 ? 0.302 -9.220 4.833 1.00 97.88 93 LEU A N 1
ATOM 661 C CA . LEU A 1 93 ? 0.849 -8.051 5.511 1.00 97.88 93 LEU A CA 1
ATOM 662 C C . LEU A 1 93 ? 1.967 -7.485 4.641 1.00 97.88 93 LEU A C 1
ATOM 664 O O . LEU A 1 93 ? 3.000 -8.129 4.450 1.00 97.88 93 LEU A O 1
ATOM 668 N N . ASP A 1 94 ? 1.757 -6.282 4.128 1.00 98.44 94 ASP A N 1
ATOM 669 C CA . ASP A 1 94 ? 2.694 -5.620 3.234 1.00 98.44 94 ASP A CA 1
ATOM 670 C C . ASP A 1 94 ? 3.184 -4.309 3.855 1.00 98.44 94 ASP A C 1
ATOM 672 O O . ASP A 1 94 ? 2.407 -3.536 4.414 1.00 98.44 94 ASP A O 1
ATOM 676 N N . ALA A 1 95 ? 4.481 -4.030 3.720 1.00 98.69 95 ALA A N 1
ATOM 677 C CA . ALA A 1 95 ? 4.999 -2.687 3.922 1.00 98.69 95 ALA A CA 1
ATOM 678 C C . ALA A 1 95 ? 4.454 -1.776 2.815 1.00 98.69 95 ALA A C 1
ATOM 680 O O . ALA A 1 95 ? 4.448 -2.145 1.635 1.00 98.69 95 ALA A O 1
ATOM 681 N N . VAL A 1 96 ? 4.027 -0.577 3.196 1.00 98.75 96 VAL A N 1
ATOM 682 C CA . VAL A 1 96 ? 3.551 0.457 2.279 1.00 98.75 96 VAL A CA 1
ATOM 683 C C . VAL A 1 96 ? 4.689 1.427 2.032 1.00 98.75 96 VAL A C 1
ATOM 685 O O . VAL A 1 96 ? 5.194 2.060 2.960 1.00 98.75 96 VAL A O 1
ATOM 688 N N . LEU A 1 97 ? 5.085 1.553 0.770 1.00 98.88 97 LEU A N 1
ATOM 689 C CA . LEU A 1 97 ? 6.102 2.494 0.331 1.00 98.88 97 LEU A CA 1
ATOM 690 C C . LEU A 1 97 ? 5.497 3.523 -0.615 1.00 98.88 97 LEU A C 1
ATOM 692 O O . LEU A 1 97 ? 4.512 3.246 -1.300 1.00 98.88 97 LEU A O 1
ATOM 696 N N . VAL A 1 98 ? 6.109 4.700 -0.700 1.00 98.81 98 VAL A N 1
ATOM 697 C CA . VAL A 1 98 ? 5.649 5.773 -1.582 1.00 98.81 98 VAL A CA 1
ATOM 698 C C . VAL A 1 98 ? 6.811 6.541 -2.195 1.00 98.81 98 VAL A C 1
ATOM 700 O O . VAL A 1 98 ? 7.850 6.727 -1.568 1.00 98.81 98 VAL A O 1
ATOM 703 N N . ALA A 1 99 ? 6.626 7.004 -3.427 1.00 98.31 99 ALA A N 1
ATOM 704 C CA . ALA A 1 99 ? 7.497 7.974 -4.074 1.00 98.31 99 ALA A CA 1
ATOM 705 C C . ALA A 1 99 ? 6.652 9.054 -4.766 1.00 98.31 99 ALA A C 1
ATOM 707 O O . ALA A 1 99 ? 5.586 8.743 -5.309 1.00 98.31 99 ALA A O 1
ATOM 708 N N . PRO A 1 100 ? 7.114 10.314 -4.821 1.00 96.94 100 PRO A N 1
ATOM 709 C CA . PRO A 1 100 ? 6.465 11.319 -5.644 1.00 96.94 100 PRO A CA 1
ATOM 710 C C . PRO A 1 100 ? 6.674 10.993 -7.126 1.00 96.94 100 PRO A C 1
ATOM 712 O O . PRO A 1 100 ? 7.791 10.678 -7.572 1.00 96.94 100 PRO A O 1
ATOM 715 N N . SER A 1 101 ? 5.598 11.121 -7.896 1.00 96.44 101 SER A N 1
ATOM 716 C CA . SER A 1 101 ? 5.663 11.061 -9.351 1.00 96.44 101 SER A CA 1
ATOM 717 C C . SER A 1 101 ? 6.407 12.279 -9.891 1.00 96.44 101 SER A C 1
ATOM 719 O O . SER A 1 101 ? 6.267 13.400 -9.395 1.00 96.44 101 SER A O 1
ATOM 721 N N . THR A 1 102 ? 7.228 12.070 -10.912 1.00 94.00 102 THR A N 1
ATOM 722 C CA . THR A 1 102 ? 8.089 13.107 -11.487 1.00 94.00 102 THR A CA 1
ATOM 723 C C . THR A 1 102 ? 7.412 13.847 -12.635 1.00 94.00 102 THR A C 1
ATOM 725 O O . THR A 1 102 ? 7.831 14.964 -12.941 1.00 94.00 102 THR A O 1
ATOM 728 N N . GLY A 1 103 ? 6.396 13.247 -13.270 1.00 87.25 103 GLY A N 1
ATOM 729 C CA . GLY A 1 103 ? 5.729 13.772 -14.469 1.00 87.25 103 GLY A CA 1
ATOM 730 C C . GLY A 1 103 ? 6.626 13.873 -15.706 1.00 87.25 103 GLY A C 1
ATOM 731 O O . GLY A 1 103 ? 6.186 14.349 -16.747 1.00 87.25 103 GLY A O 1
ATOM 732 N N . ARG A 1 104 ? 7.890 13.452 -15.604 1.00 81.75 104 ARG A N 1
ATOM 733 C CA . ARG A 1 104 ? 8.824 13.375 -16.730 1.00 81.75 104 ARG A CA 1
ATOM 734 C C . ARG A 1 104 ? 8.566 12.047 -17.415 1.00 81.75 104 ARG A C 1
ATOM 736 O O . ARG A 1 104 ? 8.589 11.043 -16.711 1.00 81.75 104 ARG A O 1
ATOM 743 N N . SER A 1 105 ? 8.335 12.026 -18.731 1.00 70.44 105 SER A N 1
ATOM 744 C CA . SER A 1 105 ? 8.135 10.757 -19.442 1.00 70.44 105 SER A CA 1
ATOM 745 C C . SER A 1 105 ? 9.246 9.779 -19.045 1.00 70.44 105 SER A C 1
ATOM 747 O O . SER A 1 105 ? 10.412 10.166 -18.938 1.00 70.44 105 SER A O 1
ATOM 749 N N . GLY A 1 106 ? 8.891 8.523 -18.760 1.00 63.41 106 GLY A N 1
ATOM 750 C CA . GLY A 1 106 ? 9.833 7.492 -18.300 1.00 63.41 106 GLY A CA 1
ATOM 751 C C . GLY A 1 106 ? 10.905 7.102 -19.333 1.00 63.41 106 GLY A C 1
ATOM 752 O O . GLY A 1 106 ? 11.542 6.062 -19.180 1.00 63.41 106 GLY A O 1
ATOM 753 N N . GLY A 1 107 ? 11.085 7.908 -20.385 1.00 67.06 107 GLY A N 1
ATOM 754 C CA . GLY A 1 107 ? 11.874 7.611 -21.572 1.00 67.06 107 GLY A CA 1
ATOM 755 C C . GLY A 1 107 ? 11.300 6.443 -22.373 1.00 67.06 107 GLY A C 1
ATOM 756 O O . GLY A 1 107 ? 10.158 6.031 -22.182 1.00 67.06 107 GLY A O 1
ATOM 757 N N . GLU A 1 108 ? 12.134 5.869 -23.238 1.00 75.62 108 GLU A N 1
ATOM 758 C CA . GLU A 1 108 ? 11.829 4.660 -24.022 1.00 75.62 108 GLU A CA 1
ATOM 759 C C . GLU A 1 108 ? 11.860 3.363 -23.186 1.00 75.62 108 GLU A C 1
ATOM 761 O O . GLU A 1 108 ? 11.642 2.272 -23.710 1.00 75.62 108 GLU A O 1
ATOM 766 N N . LEU A 1 109 ? 12.142 3.454 -21.878 1.00 89.38 109 LEU A N 1
ATOM 767 C CA . LEU A 1 109 ? 12.300 2.288 -21.002 1.00 89.38 109 LEU A CA 1
ATOM 768 C C . LEU A 1 109 ? 10.980 1.587 -20.674 1.00 89.38 109 LEU A C 1
ATOM 770 O O . LEU A 1 109 ? 11.003 0.402 -20.350 1.00 89.38 109 LEU A O 1
ATOM 774 N N . LEU A 1 110 ? 9.853 2.305 -20.714 1.00 94.00 110 LEU A N 1
ATOM 775 C CA . LEU A 1 110 ? 8.527 1.756 -20.439 1.00 94.00 110 LEU A CA 1
ATOM 776 C C . LEU A 1 110 ? 7.574 2.067 -21.584 1.00 94.00 110 LEU A C 1
ATOM 778 O O . LEU A 1 110 ? 7.285 3.223 -21.880 1.00 94.00 110 LEU A O 1
ATOM 782 N N . MET A 1 111 ? 7.030 1.010 -22.170 1.00 93.12 111 MET A N 1
ATOM 783 C CA . MET A 1 111 ? 6.055 1.068 -23.244 1.00 93.12 111 MET A CA 1
ATOM 784 C C . MET A 1 111 ? 4.704 0.536 -22.763 1.00 93.12 111 MET A C 1
ATOM 786 O O . MET A 1 111 ? 4.671 -0.512 -22.110 1.00 93.12 111 MET A O 1
ATOM 790 N N . PRO A 1 112 ? 3.587 1.207 -23.094 1.00 93.88 112 PRO A N 1
ATOM 791 C CA . PRO A 1 112 ? 2.254 0.654 -22.897 1.00 93.88 112 PRO A CA 1
ATOM 792 C C . PRO A 1 112 ? 2.086 -0.682 -23.613 1.00 93.88 112 PRO A C 1
ATOM 794 O O . PRO A 1 112 ? 2.518 -0.854 -24.753 1.00 93.88 112 PRO A O 1
ATOM 797 N N . ILE A 1 113 ? 1.408 -1.610 -22.950 1.00 93.50 113 ILE A N 1
ATOM 798 C CA . ILE A 1 113 ? 0.948 -2.868 -23.536 1.00 93.50 113 ILE A CA 1
ATOM 799 C C . ILE A 1 113 ? -0.559 -3.002 -23.299 1.00 93.50 113 ILE A C 1
ATOM 801 O O . ILE A 1 113 ? -1.084 -2.530 -22.293 1.00 93.50 113 ILE A O 1
ATOM 805 N N . THR A 1 114 ? -1.267 -3.623 -24.238 1.00 86.69 114 THR A N 1
ATOM 806 C CA . THR A 1 114 ? -2.735 -3.736 -24.196 1.00 86.69 114 THR A CA 1
ATOM 807 C C . THR A 1 114 ? -3.203 -4.895 -23.323 1.00 86.69 114 THR A C 1
ATOM 809 O O . THR A 1 114 ? -4.163 -4.753 -22.572 1.00 86.69 114 THR A O 1
ATOM 812 N N . 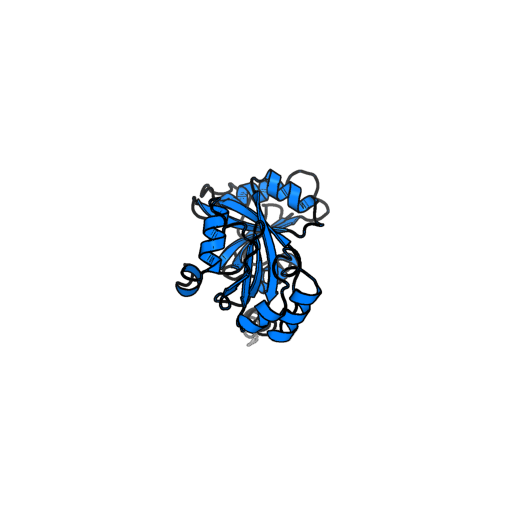ALA A 1 115 ? -2.510 -6.030 -23.394 1.00 84.44 115 ALA A N 1
ATOM 813 C CA . ALA A 1 115 ? -2.787 -7.211 -22.595 1.00 84.44 115 ALA A CA 1
ATOM 814 C C . ALA A 1 115 ? -1.515 -8.039 -22.407 1.00 84.44 115 ALA A C 1
ATOM 816 O O . ALA A 1 115 ? -0.627 -8.054 -23.263 1.00 84.44 115 ALA A O 1
ATOM 817 N N . TRP A 1 116 ? -1.451 -8.746 -21.283 1.00 87.25 116 TRP A N 1
ATOM 818 C CA . TRP A 1 116 ? -0.451 -9.773 -21.030 1.00 87.25 116 TRP A CA 1
ATOM 819 C C . TRP A 1 116 ? -1.046 -10.786 -20.065 1.00 87.25 116 TRP A C 1
ATOM 821 O O . TRP A 1 116 ? -1.386 -10.430 -18.934 1.00 87.25 116 TRP A O 1
ATOM 831 N N . ASP A 1 117 ? -1.179 -12.032 -20.516 1.00 88.00 117 ASP A N 1
ATOM 832 C CA . ASP A 1 117 ? -1.518 -13.133 -19.624 1.00 88.00 117 ASP A CA 1
ATOM 833 C C . ASP A 1 117 ? -0.324 -13.419 -18.710 1.00 88.00 117 ASP A C 1
ATOM 835 O O . ASP A 1 117 ? 0.665 -14.042 -19.094 1.00 88.00 117 ASP A O 1
ATOM 839 N N . HIS A 1 118 ? -0.361 -12.814 -17.529 1.00 89.00 118 HIS A N 1
ATOM 840 C CA . HIS A 1 118 ? 0.722 -12.866 -16.568 1.00 89.00 118 HIS A CA 1
ATOM 841 C C . HIS A 1 118 ? 0.134 -12.834 -15.148 1.00 89.00 118 HIS A C 1
ATOM 843 O O . HIS A 1 118 ? -0.677 -11.947 -14.847 1.00 89.00 118 HIS A O 1
ATOM 849 N N . PRO A 1 119 ? 0.573 -13.705 -14.215 1.00 89.81 119 PRO A N 1
ATOM 850 C CA . PRO A 1 119 ? 0.022 -13.775 -12.855 1.00 89.81 119 PRO A CA 1
ATOM 851 C C . PRO A 1 119 ? -0.012 -12.425 -12.118 1.00 89.81 119 PRO A C 1
ATOM 853 O O . PRO A 1 119 ? -0.962 -12.112 -11.401 1.00 89.81 119 PRO A O 1
ATOM 856 N N . ARG A 1 120 ? 1.000 -11.572 -12.337 1.00 92.06 120 ARG A N 1
ATOM 857 C CA . ARG A 1 120 ? 1.047 -10.187 -11.823 1.00 92.06 120 ARG A CA 1
ATOM 858 C C . ARG A 1 120 ? -0.105 -9.306 -12.318 1.00 92.06 120 ARG A C 1
ATOM 860 O O . ARG A 1 120 ? -0.617 -8.511 -11.532 1.00 92.06 120 ARG A O 1
ATOM 867 N N . VAL A 1 121 ? -0.501 -9.431 -13.585 1.00 92.56 121 VAL A N 1
ATOM 868 C CA . VAL A 1 121 ? -1.596 -8.655 -14.189 1.00 92.56 121 VAL A CA 1
ATOM 869 C C . VAL A 1 121 ? -2.932 -9.127 -13.624 1.00 92.56 121 VAL A C 1
ATOM 871 O O . VAL A 1 121 ? -3.702 -8.311 -13.119 1.00 92.56 121 VAL A O 1
ATOM 874 N N . LEU A 1 122 ? -3.153 -10.446 -13.580 1.00 91.31 122 LEU A N 1
ATOM 875 C CA . LEU A 1 122 ? -4.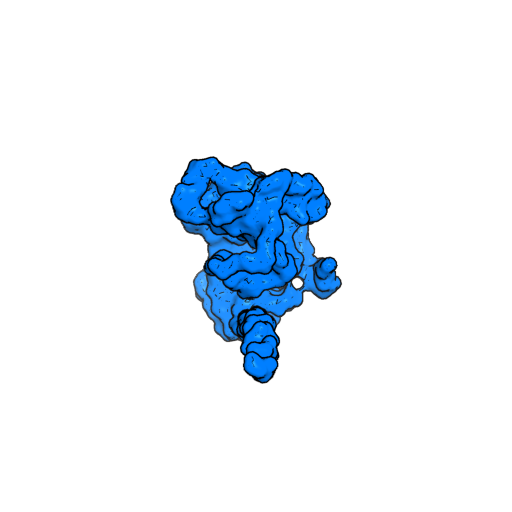337 -11.049 -12.955 1.00 91.31 122 LEU A CA 1
ATOM 876 C C . LEU A 1 122 ? -4.478 -10.622 -11.487 1.00 91.31 122 LEU A C 1
ATOM 878 O O . LEU A 1 122 ? -5.548 -10.192 -11.051 1.00 91.31 122 LEU A O 1
ATOM 882 N N . ARG A 1 123 ? -3.374 -10.652 -10.728 1.00 90.88 123 ARG A N 1
ATOM 883 C CA . ARG A 1 123 ? -3.349 -10.146 -9.351 1.00 90.88 123 ARG A CA 1
ATOM 884 C C . ARG A 1 123 ? -3.686 -8.656 -9.291 1.00 90.88 123 ARG A C 1
ATOM 886 O O . ARG A 1 123 ? -4.447 -8.262 -8.416 1.00 90.88 123 ARG A O 1
ATOM 893 N N . ALA A 1 124 ? -3.151 -7.821 -10.179 1.00 92.56 124 ALA A N 1
ATOM 894 C CA . ALA A 1 124 ? -3.437 -6.388 -10.160 1.00 92.56 124 ALA A CA 1
ATOM 895 C C . ALA A 1 124 ? -4.930 -6.087 -10.376 1.00 92.56 124 ALA A C 1
ATOM 897 O O . ALA A 1 124 ? -5.473 -5.249 -9.660 1.00 92.56 124 ALA A O 1
ATOM 898 N N . HIS A 1 125 ? -5.617 -6.814 -11.264 1.00 91.00 125 HIS A N 1
ATOM 899 C CA . HIS A 1 125 ? -7.069 -6.677 -11.457 1.00 91.00 125 HIS A CA 1
ATOM 900 C C . HIS A 1 125 ? -7.886 -6.984 -10.195 1.00 91.00 125 HIS A C 1
ATOM 902 O O . HIS A 1 125 ? -8.939 -6.383 -9.981 1.00 91.00 125 HIS A O 1
ATOM 908 N N . ARG A 1 126 ? -7.397 -7.881 -9.328 1.00 89.75 126 ARG A N 1
ATOM 909 C CA . ARG A 1 126 ? -8.058 -8.203 -8.055 1.00 89.75 126 ARG A CA 1
ATOM 910 C C . ARG A 1 126 ? -8.062 -7.032 -7.073 1.00 89.75 126 ARG A C 1
ATOM 912 O O . ARG A 1 126 ? -9.008 -6.909 -6.304 1.00 89.75 126 ARG A O 1
ATOM 919 N N . TYR A 1 127 ? -7.024 -6.199 -7.079 1.00 93.00 127 TYR A N 1
ATOM 920 C CA . TYR A 1 127 ? -6.829 -5.160 -6.060 1.00 93.00 127 TYR A CA 1
ATOM 921 C C . TYR A 1 127 ? -6.979 -3.735 -6.595 1.00 93.00 127 TYR A C 1
ATOM 923 O O . TYR A 1 127 ? -7.076 -2.799 -5.808 1.00 93.00 127 TYR A O 1
ATOM 931 N N . ARG A 1 128 ? -6.999 -3.539 -7.918 1.00 93.62 128 ARG A N 1
ATOM 932 C CA . ARG A 1 128 ? -6.936 -2.205 -8.523 1.00 93.62 128 ARG A CA 1
ATOM 933 C C . ARG A 1 128 ? -7.932 -2.027 -9.667 1.00 93.62 128 ARG A C 1
ATOM 935 O O . ARG A 1 128 ? -8.401 -2.990 -10.271 1.00 93.62 128 ARG A O 1
ATOM 942 N N . SER A 1 129 ? -8.264 -0.778 -9.962 1.00 93.00 129 SER A N 1
ATOM 943 C CA . SER A 1 129 ? -8.945 -0.340 -11.188 1.00 93.00 129 SER A CA 1
ATOM 944 C C . SER A 1 129 ? -8.017 0.534 -12.036 1.00 93.00 129 SER A C 1
ATOM 946 O O . SER A 1 129 ? -6.891 0.821 -11.629 1.00 93.00 129 SER A O 1
ATOM 948 N N . ASP A 1 130 ? -8.481 0.952 -13.216 1.00 92.88 130 ASP A N 1
ATOM 949 C CA . ASP A 1 130 ? -7.780 1.900 -14.095 1.00 92.88 130 ASP A CA 1
ATOM 950 C C . ASP A 1 130 ? -6.327 1.495 -14.385 1.00 92.88 130 ASP A C 1
ATOM 952 O O . ASP A 1 130 ? -5.394 2.293 -14.249 1.00 92.88 130 ASP A O 1
ATOM 956 N N . LEU A 1 131 ? -6.139 0.214 -14.722 1.00 94.81 131 LEU A N 1
ATOM 957 C CA . LEU A 1 131 ? -4.814 -0.348 -14.927 1.00 94.81 131 LEU A CA 1
ATOM 958 C C . LEU A 1 131 ? -4.138 0.246 -16.163 1.00 94.81 131 LEU A C 1
ATOM 960 O O . LEU A 1 131 ? -4.720 0.348 -17.240 1.00 94.81 131 LEU A O 1
ATOM 964 N N . ARG A 1 132 ? -2.857 0.551 -15.997 1.00 95.56 132 ARG A N 1
ATOM 965 C CA . ARG A 1 132 ? -1.891 0.832 -17.050 1.00 95.56 132 ARG A CA 1
ATOM 966 C C . ARG A 1 132 ? -0.861 -0.280 -17.007 1.00 95.56 132 ARG A C 1
ATOM 968 O O . ARG A 1 132 ? -0.123 -0.406 -16.026 1.00 95.56 132 ARG A O 1
ATOM 975 N N . LEU A 1 133 ? -0.852 -1.097 -18.050 1.00 96.62 133 LEU A N 1
ATOM 976 C CA . LEU A 1 133 ? 0.126 -2.158 -18.218 1.00 96.62 133 LEU A CA 1
ATOM 977 C C . LEU A 1 133 ? 1.291 -1.606 -19.033 1.00 96.62 133 LEU A C 1
ATOM 979 O O . LEU A 1 133 ? 1.098 -1.001 -20.087 1.00 96.62 133 LEU A O 1
ATOM 983 N N . LEU A 1 134 ? 2.496 -1.790 -18.513 1.00 96.44 134 LEU A N 1
ATOM 984 C CA . LEU A 1 134 ? 3.729 -1.288 -19.090 1.00 96.44 134 LEU A CA 1
ATOM 985 C C . LEU A 1 134 ? 4.763 -2.411 -19.104 1.00 96.44 134 LEU A C 1
ATOM 987 O O . LEU A 1 134 ? 4.766 -3.289 -18.238 1.00 96.44 134 LEU A O 1
ATOM 991 N N . SER A 1 135 ? 5.670 -2.363 -20.065 1.00 96.00 135 SER A N 1
ATOM 992 C CA . SER A 1 135 ? 6.794 -3.286 -20.148 1.00 96.00 135 SER A CA 1
ATOM 993 C C . SER A 1 135 ? 8.008 -2.595 -20.746 1.00 96.00 135 SER A C 1
ATOM 995 O O . SER A 1 135 ? 7.879 -1.553 -21.388 1.00 96.00 135 SER A O 1
ATOM 997 N N . ASP A 1 136 ? 9.189 -3.161 -20.531 1.00 95.06 136 ASP A N 1
ATOM 998 C CA . ASP A 1 136 ? 10.359 -2.751 -21.289 1.00 95.06 136 ASP A CA 1
ATOM 999 C C . ASP A 1 136 ? 10.280 -3.274 -22.733 1.00 95.06 136 ASP A C 1
ATOM 1001 O O . ASP A 1 136 ? 9.515 -4.187 -23.047 1.00 95.06 136 ASP A O 1
ATOM 1005 N N . ARG A 1 137 ? 11.097 -2.713 -23.631 1.00 92.44 137 ARG A N 1
ATOM 1006 C CA . ARG A 1 137 ? 11.067 -3.047 -25.066 1.00 92.44 137 ARG A CA 1
ATOM 1007 C C . ARG A 1 137 ? 11.229 -4.546 -25.351 1.00 92.44 137 ARG A C 1
ATOM 1009 O O . ARG A 1 137 ? 10.675 -5.043 -26.326 1.00 92.44 137 ARG A O 1
ATOM 1016 N N . GLN A 1 138 ? 11.978 -5.257 -24.509 1.00 93.06 138 GLN A N 1
ATOM 1017 C CA . GLN A 1 138 ? 12.260 -6.686 -24.668 1.00 93.06 138 GLN A CA 1
ATOM 1018 C C . GLN A 1 138 ? 11.249 -7.588 -23.943 1.00 93.06 138 GLN A C 1
ATOM 1020 O O . GLN A 1 138 ? 11.419 -8.802 -23.955 1.00 93.06 138 GLN A O 1
ATOM 1025 N N . ARG A 1 139 ? 10.209 -7.025 -23.313 1.00 92.94 139 ARG A N 1
ATOM 1026 C CA . ARG A 1 139 ? 9.206 -7.771 -22.536 1.00 92.94 139 ARG A CA 1
ATOM 1027 C C . ARG A 1 139 ? 9.801 -8.694 -21.468 1.00 92.94 139 ARG A C 1
ATOM 1029 O O . ARG A 1 139 ? 9.295 -9.782 -21.217 1.00 92.94 139 ARG A O 1
ATOM 1036 N N . ARG A 1 140 ? 10.855 -8.236 -20.796 1.00 94.94 140 ARG A N 1
ATOM 1037 C CA . ARG A 1 140 ? 11.514 -8.943 -19.683 1.00 94.94 140 ARG A CA 1
ATOM 1038 C C . ARG A 1 140 ? 10.832 -8.679 -18.347 1.00 94.94 140 ARG A C 1
ATOM 1040 O O . ARG A 1 140 ? 11.088 -9.375 -17.369 1.00 94.94 140 ARG A O 1
ATOM 1047 N N . ALA A 1 141 ? 10.018 -7.634 -18.267 1.00 95.75 141 ALA A N 1
ATOM 1048 C CA . ALA A 1 141 ? 9.335 -7.259 -17.043 1.00 95.75 141 ALA A CA 1
ATOM 1049 C C . ALA A 1 141 ? 7.955 -6.673 -17.319 1.00 95.75 141 ALA A C 1
ATOM 1051 O O . ALA A 1 141 ? 7.740 -5.996 -18.325 1.00 95.75 141 ALA A O 1
ATOM 1052 N N . VAL A 1 142 ? 7.039 -6.865 -16.376 1.00 96.94 142 VAL A N 1
ATOM 1053 C CA . VAL A 1 142 ? 5.735 -6.202 -16.368 1.00 96.94 142 VAL A CA 1
ATOM 1054 C C . VAL A 1 142 ? 5.674 -5.203 -15.223 1.00 96.94 142 VAL A C 1
ATOM 1056 O O . VAL A 1 142 ? 5.915 -5.541 -14.063 1.00 96.94 142 VAL A O 1
ATOM 1059 N N . VAL A 1 143 ? 5.327 -3.963 -15.552 1.00 97.38 143 VAL A N 1
ATOM 1060 C CA . VAL A 1 143 ? 5.007 -2.898 -14.604 1.00 97.38 143 VAL A CA 1
ATOM 1061 C C . VAL A 1 143 ? 3.520 -2.610 -14.715 1.00 97.38 143 VAL A C 1
ATOM 1063 O O . VAL A 1 143 ? 3.003 -2.340 -15.795 1.00 97.38 143 VAL A O 1
ATOM 1066 N N . VAL A 1 144 ? 2.820 -2.661 -13.589 1.00 98.00 144 VAL A N 1
ATOM 1067 C CA . VAL A 1 144 ? 1.386 -2.377 -13.532 1.00 98.00 144 VAL A CA 1
ATOM 1068 C C . VAL A 1 144 ? 1.158 -1.197 -12.613 1.00 98.00 144 VAL A C 1
ATOM 1070 O O . VAL A 1 144 ? 1.516 -1.277 -11.438 1.00 98.00 144 VAL A O 1
ATOM 1073 N N . ILE A 1 145 ? 0.541 -0.140 -13.138 1.00 97.62 145 ILE A N 1
ATOM 1074 C CA . ILE A 1 145 ? 0.083 1.016 -12.361 1.00 97.62 145 ILE A CA 1
ATOM 1075 C C . ILE A 1 145 ? -1.442 1.028 -12.355 1.00 97.62 145 ILE A C 1
ATOM 1077 O O . ILE A 1 145 ? -2.052 0.799 -13.390 1.00 97.62 145 ILE A O 1
ATOM 1081 N N . GLY A 1 146 ? -2.076 1.298 -11.218 1.00 96.44 146 GLY A N 1
ATOM 1082 C CA . GLY A 1 146 ? -3.536 1.366 -11.131 1.00 96.44 146 GLY A CA 1
ATOM 1083 C C . GLY A 1 146 ? -4.026 2.051 -9.864 1.00 96.44 146 GLY A C 1
ATOM 1084 O O . GLY A 1 146 ? -3.235 2.439 -9.009 1.00 96.44 146 GLY A O 1
ATOM 1085 N N . ARG A 1 147 ? -5.341 2.206 -9.742 1.00 95.62 147 ARG A N 1
ATOM 1086 C CA . ARG A 1 147 ? -6.012 2.772 -8.568 1.00 95.62 147 ARG A CA 1
ATOM 1087 C C . ARG A 1 147 ? -6.332 1.663 -7.570 1.00 95.62 147 ARG A C 1
ATOM 1089 O O . ARG A 1 147 ? -7.166 0.816 -7.869 1.00 95.62 147 ARG A O 1
ATOM 1096 N N . GLY A 1 148 ? -5.653 1.649 -6.426 1.00 95.06 148 GLY A N 1
ATOM 1097 C CA . GLY A 1 148 ? -5.808 0.643 -5.370 1.00 95.06 148 GLY A CA 1
ATOM 1098 C C . GLY A 1 148 ? -6.636 1.129 -4.184 1.00 95.06 148 GLY A C 1
ATOM 1099 O O . GLY A 1 148 ? -7.676 1.773 -4.359 1.00 95.06 148 GLY A O 1
ATOM 1100 N N . LEU A 1 149 ? -6.168 0.818 -2.971 1.00 96.50 149 LEU A N 1
ATOM 1101 C CA . LEU A 1 149 ? -6.847 1.147 -1.714 1.00 96.50 149 LEU A CA 1
ATOM 1102 C C . LEU A 1 149 ? -7.194 2.640 -1.640 1.00 96.50 149 LEU A C 1
ATOM 1104 O O . LEU A 1 149 ? -6.352 3.504 -1.900 1.00 96.50 149 LEU A O 1
ATOM 1108 N N . ALA A 1 150 ? -8.454 2.940 -1.309 1.00 95.00 150 ALA A N 1
ATOM 1109 C CA . ALA A 1 150 ? -8.986 4.303 -1.248 1.00 95.00 150 ALA A CA 1
ATOM 1110 C C . ALA A 1 150 ? -8.705 5.144 -2.512 1.00 95.00 150 ALA A C 1
ATOM 1112 O O . ALA A 1 150 ? -8.584 6.364 -2.438 1.00 95.00 150 ALA A O 1
ATOM 1113 N N . GLY A 1 151 ? -8.558 4.512 -3.682 1.00 94.06 151 GLY A N 1
ATOM 1114 C CA . GLY A 1 151 ? -8.282 5.187 -4.950 1.00 94.06 151 GLY A CA 1
ATOM 1115 C C . GLY A 1 151 ? -6.864 5.755 -5.085 1.00 94.06 151 GLY A C 1
ATOM 1116 O O . GLY A 1 151 ? -6.610 6.543 -6.002 1.00 94.06 151 GLY A O 1
ATOM 1117 N N . ARG A 1 152 ? -5.915 5.400 -4.212 1.00 96.00 152 ARG A N 1
ATOM 1118 C CA . ARG A 1 152 ? -4.517 5.836 -4.371 1.00 96.00 152 ARG A CA 1
ATOM 1119 C C . ARG A 1 152 ? -3.880 5.189 -5.605 1.00 96.00 152 ARG A C 1
ATOM 1121 O O . ARG A 1 152 ? -4.266 4.089 -5.997 1.00 96.00 152 ARG A O 1
ATOM 1128 N N . TRP A 1 153 ? -2.928 5.869 -6.238 1.00 97.81 153 TRP A N 1
ATOM 1129 C CA . TRP A 1 153 ? -2.161 5.266 -7.328 1.00 97.81 153 TRP A CA 1
ATOM 1130 C C . TRP A 1 153 ? -1.143 4.278 -6.773 1.00 97.81 153 TRP A C 1
ATOM 1132 O O . TRP A 1 153 ? -0.383 4.614 -5.875 1.00 97.81 153 TRP A O 1
ATOM 1142 N N . GLU A 1 154 ? -1.085 3.084 -7.339 1.00 97.69 154 GLU A N 1
ATOM 1143 C CA . GLU A 1 154 ? -0.177 2.028 -6.910 1.00 97.69 154 GLU A CA 1
ATOM 1144 C C . GLU A 1 154 ? 0.579 1.444 -8.092 1.00 97.69 154 GLU A C 1
ATOM 1146 O O . GLU A 1 154 ? -0.009 1.239 -9.153 1.00 97.69 154 GLU A O 1
ATOM 1151 N N . VAL A 1 155 ? 1.854 1.120 -7.885 1.00 98.44 155 VAL A N 1
ATOM 1152 C CA . VAL A 1 155 ? 2.702 0.402 -8.837 1.00 98.44 155 VAL A CA 1
ATOM 1153 C C . VAL A 1 155 ? 3.071 -0.983 -8.307 1.00 98.44 155 VAL A C 1
ATOM 1155 O O . VAL A 1 155 ? 3.269 -1.200 -7.113 1.00 98.44 155 VAL A O 1
ATOM 1158 N N . SER A 1 156 ? 3.206 -1.937 -9.220 1.00 97.75 156 SER A N 1
ATOM 1159 C CA . SER A 1 156 ? 3.857 -3.221 -8.966 1.00 97.75 156 SER A CA 1
ATOM 1160 C C . SER A 1 156 ? 4.708 -3.634 -10.160 1.00 97.75 156 SER A C 1
ATOM 1162 O O . SER A 1 156 ? 4.428 -3.225 -11.284 1.00 97.75 156 SER A O 1
ATOM 1164 N N . LEU A 1 157 ? 5.728 -4.446 -9.902 1.00 96.62 157 LEU A N 1
ATOM 1165 C CA . LEU A 1 157 ? 6.698 -4.917 -10.883 1.00 96.62 157 LEU A CA 1
ATOM 1166 C C . LEU A 1 157 ? 6.870 -6.432 -10.727 1.00 96.62 157 LEU A C 1
ATOM 1168 O O . LEU A 1 157 ? 6.954 -6.924 -9.603 1.00 96.62 157 LEU A O 1
ATOM 1172 N N . GLU A 1 158 ? 6.971 -7.147 -11.841 1.00 96.75 158 GLU A N 1
ATOM 1173 C CA . GLU A 1 158 ? 7.570 -8.482 -11.904 1.00 96.75 158 GLU A CA 1
ATOM 1174 C C . GLU A 1 158 ? 8.652 -8.476 -12.985 1.00 96.75 158 GLU A C 1
ATOM 1176 O O . GLU A 1 158 ? 8.434 -7.926 -14.064 1.00 96.75 158 GLU A O 1
ATOM 1181 N N . ILE A 1 159 ? 9.802 -9.085 -12.697 1.00 96.12 159 ILE A N 1
ATOM 1182 C CA . ILE A 1 159 ? 10.884 -9.293 -13.665 1.00 96.12 159 ILE A CA 1
ATOM 1183 C C . ILE A 1 159 ? 11.022 -10.791 -13.896 1.00 96.12 159 ILE A C 1
ATOM 1185 O O . ILE A 1 159 ? 11.065 -11.559 -12.921 1.00 96.12 159 ILE A O 1
ATOM 1189 N N . ASP A 1 160 ? 11.152 -11.172 -15.164 1.00 93.62 160 ASP A N 1
ATOM 1190 C CA . ASP A 1 160 ? 11.525 -12.517 -15.576 1.00 93.62 160 ASP A CA 1
ATOM 1191 C C . ASP A 1 160 ? 12.746 -12.997 -14.764 1.00 93.62 160 ASP A C 1
ATOM 1193 O O . ASP A 1 160 ? 13.743 -12.269 -14.676 1.00 93.62 160 ASP A O 1
ATOM 1197 N N . PRO A 1 161 ? 12.689 -14.190 -14.142 1.00 93.38 161 PRO A N 1
ATOM 1198 C CA . PRO A 1 161 ? 13.782 -14.726 -13.336 1.00 93.38 161 PRO A CA 1
ATOM 1199 C C . PRO A 1 161 ? 15.166 -14.658 -13.989 1.00 93.38 161 PRO A C 1
ATOM 1201 O O . PRO A 1 161 ? 16.129 -14.321 -13.299 1.00 93.38 161 PRO A O 1
ATOM 1204 N N . SER A 1 162 ? 15.261 -14.898 -15.299 1.00 94.50 162 SER A N 1
ATOM 1205 C CA . SER A 1 162 ? 16.523 -14.901 -16.054 1.00 94.50 162 SER A CA 1
ATOM 1206 C C . SER A 1 162 ? 17.161 -13.515 -16.214 1.00 94.50 162 SER A C 1
ATOM 1208 O O . SER A 1 162 ? 18.337 -13.413 -16.548 1.00 94.50 162 SER A O 1
ATOM 1210 N N . HIS A 1 163 ? 16.422 -12.442 -15.915 1.00 93.19 163 HIS A N 1
ATOM 1211 C CA . HIS A 1 163 ? 16.863 -11.052 -16.074 1.00 93.19 163 HIS A CA 1
ATOM 1212 C C . HIS A 1 163 ? 17.006 -10.301 -14.738 1.00 93.19 163 HIS A C 1
ATOM 1214 O O . HIS A 1 163 ? 17.120 -9.068 -14.701 1.00 93.19 163 HIS A O 1
ATOM 1220 N N . ARG A 1 164 ? 16.977 -11.020 -13.611 1.00 92.38 164 ARG A N 1
ATOM 1221 C CA . ARG A 1 164 ? 17.147 -10.442 -12.268 1.00 92.38 164 ARG A CA 1
ATOM 1222 C C . ARG A 1 164 ? 18.623 -10.144 -11.975 1.00 92.38 164 ARG A C 1
ATOM 1224 O O . ARG A 1 164 ? 19.523 -10.606 -12.659 1.00 92.38 164 ARG A O 1
ATOM 1231 N N . GLY A 1 165 ? 18.880 -9.318 -10.960 1.00 90.50 165 GLY A N 1
ATOM 1232 C CA . GLY A 1 165 ? 20.244 -8.992 -10.509 1.00 90.50 165 GLY A CA 1
ATOM 1233 C C . GLY A 1 165 ? 20.986 -7.928 -11.330 1.00 90.50 165 GLY A C 1
ATOM 1234 O O . GLY A 1 165 ? 21.931 -7.339 -10.823 1.00 90.50 165 GLY A O 1
ATOM 1235 N N . ALA A 1 166 ? 20.514 -7.579 -12.530 1.00 89.88 166 ALA A N 1
ATOM 1236 C CA . ALA A 1 166 ? 21.157 -6.591 -13.410 1.00 89.88 166 ALA A CA 1
ATOM 1237 C C . ALA A 1 166 ? 20.660 -5.136 -13.224 1.00 89.88 166 ALA A C 1
ATOM 1239 O O . ALA A 1 166 ? 20.835 -4.286 -14.091 1.00 89.88 166 ALA A O 1
ATOM 1240 N N . GLY A 1 167 ? 19.965 -4.830 -12.122 1.00 94.44 167 GLY A N 1
ATOM 1241 C CA . GLY A 1 167 ? 19.460 -3.476 -11.840 1.00 94.44 167 GLY A CA 1
ATOM 1242 C C . GLY A 1 167 ? 18.230 -3.033 -12.651 1.00 94.44 167 GLY A C 1
ATOM 1243 O O . GLY A 1 167 ? 17.737 -1.924 -12.428 1.00 94.44 167 GLY A O 1
ATOM 1244 N N . LEU A 1 168 ? 17.686 -3.895 -13.521 1.00 95.94 168 LEU A N 1
ATOM 1245 C CA . LEU A 1 168 ? 16.512 -3.605 -14.357 1.00 95.94 168 LEU A CA 1
ATOM 1246 C C . LEU A 1 168 ? 15.315 -3.107 -13.534 1.00 95.94 168 LEU A C 1
ATOM 1248 O O . LEU A 1 168 ? 14.700 -2.104 -13.881 1.00 95.94 168 LEU A O 1
ATOM 1252 N N . GLY A 1 169 ? 15.022 -3.738 -12.394 1.00 96.94 169 GLY A N 1
ATOM 1253 C CA . GLY A 1 169 ? 13.876 -3.347 -11.569 1.00 96.94 169 GLY A CA 1
ATOM 1254 C C . GLY A 1 169 ? 13.949 -1.918 -11.042 1.00 96.94 169 GLY A C 1
ATOM 1255 O O . GLY A 1 169 ? 12.960 -1.191 -11.085 1.00 96.94 169 GLY A O 1
ATOM 1256 N N . ARG A 1 170 ? 15.140 -1.482 -10.618 1.00 97.31 170 ARG A N 1
ATOM 1257 C CA . ARG A 1 170 ? 15.373 -0.103 -10.171 1.00 97.31 170 ARG A CA 1
ATOM 1258 C C . ARG A 1 170 ? 15.149 0.884 -11.313 1.00 97.31 170 ARG A C 1
ATOM 1260 O O . ARG A 1 170 ? 14.510 1.915 -11.109 1.00 97.31 170 ARG A O 1
ATOM 1267 N N . ALA A 1 171 ? 15.659 0.570 -12.504 1.00 96.12 171 ALA A N 1
ATOM 1268 C CA . ALA A 1 171 ? 15.490 1.411 -13.685 1.00 96.12 171 ALA A CA 1
ATOM 1269 C C . ALA A 1 171 ? 14.006 1.550 -14.064 1.00 96.12 171 ALA A C 1
ATOM 1271 O O . ALA A 1 171 ? 13.515 2.667 -14.225 1.00 96.12 171 ALA A O 1
ATOM 1272 N N . LEU A 1 172 ? 13.267 0.437 -14.107 1.00 97.31 172 LEU A N 1
ATOM 1273 C CA . LEU A 1 172 ? 11.846 0.439 -14.462 1.00 97.31 172 LEU A CA 1
ATOM 1274 C C . LEU A 1 172 ? 10.980 1.147 -13.417 1.00 97.31 172 LEU A C 1
ATOM 1276 O O . LEU A 1 172 ? 10.096 1.910 -13.789 1.00 97.31 172 LEU A O 1
ATOM 1280 N N . LEU A 1 173 ? 11.240 0.976 -12.118 1.00 97.62 173 LEU A N 1
ATOM 1281 C CA . LEU A 1 173 ? 10.514 1.717 -11.076 1.00 97.62 173 LEU A CA 1
ATOM 1282 C C . LEU A 1 173 ? 10.827 3.218 -11.097 1.00 97.62 173 LEU A C 1
ATOM 1284 O O . LEU A 1 173 ? 9.941 4.035 -10.850 1.00 97.62 173 LEU A O 1
ATOM 1288 N N . THR A 1 174 ? 12.061 3.593 -11.436 1.00 96.31 174 THR A N 1
ATOM 1289 C CA . THR A 1 174 ? 12.433 5.003 -11.624 1.00 96.31 174 THR A CA 1
ATOM 1290 C C . THR A 1 174 ? 11.672 5.609 -12.803 1.00 96.31 174 THR A C 1
ATOM 1292 O O . THR A 1 174 ? 11.103 6.692 -12.670 1.00 96.31 174 THR A O 1
ATOM 1295 N N . ALA A 1 175 ? 11.587 4.889 -13.926 1.00 96.38 175 ALA A N 1
ATOM 1296 C CA . ALA A 1 175 ? 10.787 5.287 -15.082 1.00 96.38 175 ALA A CA 1
ATOM 1297 C C . ALA A 1 175 ? 9.278 5.326 -14.766 1.00 96.38 175 ALA A C 1
ATOM 1299 O O . ALA A 1 175 ? 8.580 6.238 -15.205 1.00 96.38 175 ALA A O 1
ATOM 1300 N N . ALA A 1 176 ? 8.772 4.391 -13.954 1.00 96.62 176 ALA A N 1
ATOM 1301 C CA . ALA A 1 176 ? 7.360 4.306 -13.572 1.00 96.62 176 ALA A CA 1
ATOM 1302 C C . ALA A 1 176 ? 6.871 5.552 -12.816 1.00 96.62 176 ALA A C 1
ATOM 1304 O O . ALA A 1 176 ? 5.726 5.971 -12.992 1.00 96.62 176 ALA A O 1
ATOM 1305 N N . ARG A 1 177 ? 7.747 6.210 -12.043 1.00 95.75 177 ARG A N 1
ATOM 1306 C CA . ARG A 1 177 ? 7.452 7.503 -11.395 1.00 95.75 177 ARG A CA 1
ATOM 1307 C C . ARG A 1 177 ? 7.145 8.615 -12.405 1.00 95.75 177 ARG A C 1
ATOM 1309 O O . ARG A 1 177 ? 6.548 9.620 -12.039 1.00 95.75 177 ARG A O 1
ATOM 1316 N N . GLY A 1 178 ? 7.529 8.445 -13.665 1.00 94.62 178 GLY A N 1
ATOM 1317 C CA . GLY A 1 178 ? 7.239 9.366 -14.759 1.00 94.62 178 GLY A CA 1
ATOM 1318 C C . GLY A 1 178 ? 5.842 9.253 -15.372 1.00 94.62 178 GLY A C 1
ATOM 1319 O O . GLY A 1 178 ? 5.438 10.122 -16.136 1.00 94.62 178 GLY A O 1
ATOM 1320 N N . VAL A 1 179 ? 5.096 8.188 -15.059 1.00 93.88 179 VAL A N 1
ATOM 1321 C CA . VAL A 1 179 ? 3.827 7.853 -15.739 1.00 93.88 179 VAL A CA 1
ATOM 1322 C C . VAL A 1 179 ? 2.654 8.730 -15.286 1.00 93.88 179 VAL A C 1
ATOM 1324 O O . VAL A 1 179 ? 1.673 8.902 -16.016 1.00 93.88 179 VAL A O 1
ATOM 1327 N N . LEU A 1 180 ? 2.722 9.251 -14.064 1.00 94.00 180 LEU A N 1
ATOM 1328 C CA . LEU A 1 180 ? 1.679 10.077 -13.463 1.00 94.00 180 LEU A CA 1
ATOM 1329 C C . LEU A 1 180 ? 2.114 11.547 -13.410 1.00 94.00 180 LEU A C 1
ATOM 1331 O O . LEU A 1 180 ? 3.318 11.820 -13.418 1.00 94.00 180 LEU A O 1
ATOM 1335 N N . PRO A 1 181 ? 1.158 12.494 -13.320 1.00 93.62 181 PRO A N 1
ATOM 1336 C CA . PRO A 1 181 ? 1.470 13.908 -13.152 1.00 93.62 181 PRO A CA 1
ATOM 1337 C C . P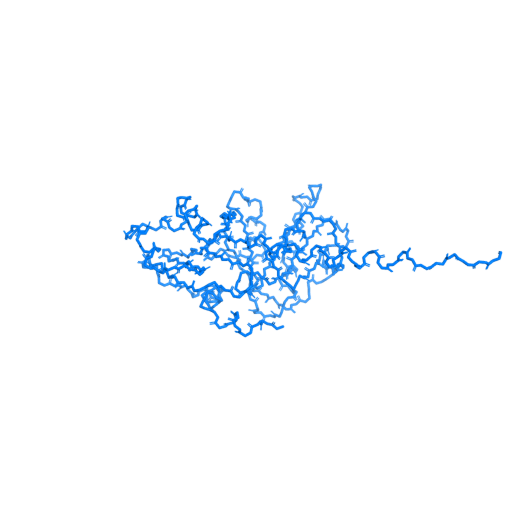RO A 1 181 ? 2.431 14.159 -11.990 1.00 93.62 181 PRO A C 1
ATOM 1339 O O . PRO A 1 181 ? 2.399 13.466 -10.970 1.00 93.62 181 PRO A O 1
ATOM 1342 N N . ARG A 1 182 ? 3.285 15.174 -12.141 1.00 94.25 182 ARG A N 1
ATOM 1343 C CA . ARG A 1 182 ? 4.263 15.547 -11.119 1.00 94.25 182 ARG A CA 1
ATOM 1344 C C . ARG A 1 182 ? 3.571 15.794 -9.775 1.00 94.25 182 ARG A C 1
ATOM 1346 O O . ARG A 1 182 ? 2.570 16.498 -9.713 1.00 94.25 182 ARG A O 1
ATOM 1353 N N . GLY A 1 183 ? 4.140 15.242 -8.708 1.00 91.56 183 GLY A N 1
ATOM 1354 C CA . GLY A 1 183 ? 3.643 15.412 -7.343 1.00 91.56 183 GLY A CA 1
ATOM 1355 C C . GLY A 1 183 ? 2.532 14.441 -6.938 1.00 91.56 183 GLY A C 1
ATOM 1356 O O . GLY A 1 183 ? 2.266 14.328 -5.746 1.00 91.56 183 GLY A O 1
ATOM 1357 N N . GLU A 1 184 ? 1.930 13.686 -7.866 1.00 96.06 184 GLU A N 1
ATOM 1358 C CA . GLU A 1 184 ? 1.001 12.621 -7.473 1.00 96.06 184 GLU A CA 1
ATOM 1359 C C . GLU A 1 184 ? 1.757 11.511 -6.722 1.00 96.06 184 GLU A C 1
ATOM 1361 O O . GLU A 1 184 ? 2.761 11.000 -7.235 1.00 96.06 184 GLU A O 1
ATOM 1366 N N . PRO A 1 185 ? 1.306 11.107 -5.523 1.00 98.00 185 PRO A N 1
ATOM 1367 C CA . PRO A 1 185 ? 1.926 10.006 -4.801 1.00 98.00 185 PRO A CA 1
ATOM 1368 C C . PRO A 1 185 ? 1.736 8.681 -5.543 1.00 98.00 185 PRO A C 1
ATOM 1370 O O . PRO A 1 185 ? 0.611 8.316 -5.896 1.00 98.00 185 PRO A O 1
ATOM 1373 N N . LEU A 1 186 ? 2.831 7.952 -5.750 1.00 98.50 186 LEU A N 1
ATOM 1374 C CA . LEU A 1 186 ? 2.826 6.600 -6.293 1.00 98.50 186 LEU A CA 1
ATOM 1375 C C . LEU A 1 186 ? 3.203 5.620 -5.183 1.00 98.50 186 LEU A C 1
ATOM 1377 O O . LEU A 1 186 ? 4.337 5.624 -4.706 1.00 98.50 186 LEU A O 1
ATOM 1381 N N . PHE A 1 187 ? 2.245 4.795 -4.775 1.00 98.75 187 PHE A N 1
ATOM 1382 C CA . PHE A 1 187 ? 2.403 3.836 -3.687 1.00 98.75 187 PHE A CA 1
ATOM 1383 C C . PHE A 1 187 ? 2.854 2.464 -4.200 1.00 98.75 187 PHE A C 1
ATOM 1385 O O . PHE A 1 187 ? 2.670 2.123 -5.369 1.00 98.75 187 PHE A O 1
ATOM 1392 N N . ALA A 1 188 ? 3.404 1.649 -3.311 1.00 98.62 188 ALA A N 1
ATOM 1393 C CA . ALA A 1 188 ? 3.703 0.246 -3.539 1.00 98.62 188 ALA A CA 1
ATOM 1394 C C . ALA A 1 188 ? 3.455 -0.559 -2.261 1.00 98.62 188 ALA A C 1
ATOM 1396 O O . ALA A 1 188 ? 3.675 -0.064 -1.158 1.00 98.62 188 ALA A O 1
ATOM 1397 N N . GLN A 1 189 ? 3.030 -1.807 -2.434 1.00 97.88 189 GLN A N 1
ATOM 1398 C CA . GLN A 1 189 ? 2.914 -2.793 -1.363 1.00 97.88 189 GLN A CA 1
ATOM 1399 C C . GLN A 1 189 ? 3.998 -3.846 -1.561 1.00 97.88 189 GLN A C 1
ATOM 1401 O O . GLN A 1 189 ? 4.119 -4.415 -2.654 1.00 97.88 189 GLN A O 1
ATOM 1406 N N . VAL A 1 190 ? 4.791 -4.095 -0.524 1.00 98.31 190 VAL A N 1
ATOM 1407 C CA . VAL A 1 190 ? 5.856 -5.096 -0.559 1.00 98.31 190 VAL A CA 1
ATOM 1408 C C . VAL A 1 190 ? 5.832 -5.910 0.726 1.00 98.31 190 VAL A C 1
ATOM 1410 O O . VAL A 1 190 ? 6.049 -5.366 1.805 1.00 98.31 190 VAL A O 1
ATOM 1413 N N . ALA A 1 191 ? 5.620 -7.220 0.608 1.00 97.56 191 ALA A N 1
ATOM 1414 C CA . ALA A 1 191 ? 5.724 -8.137 1.738 1.00 97.56 191 ALA A CA 1
ATOM 1415 C C . ALA A 1 191 ? 7.096 -7.976 2.426 1.00 97.56 191 ALA A C 1
ATOM 1417 O O . ALA A 1 191 ? 8.113 -8.021 1.722 1.00 97.56 191 ALA A O 1
ATOM 1418 N N . PRO A 1 192 ? 7.170 -7.840 3.765 1.00 95.44 192 PRO A N 1
ATOM 1419 C CA . PRO A 1 192 ? 8.433 -7.625 4.474 1.00 95.44 192 PRO A CA 1
ATOM 1420 C C . PRO A 1 192 ? 9.505 -8.687 4.187 1.00 95.44 192 PRO A C 1
ATOM 1422 O O . PRO A 1 192 ? 10.685 -8.365 4.075 1.00 95.44 192 PRO A O 1
ATOM 1425 N N . GLY A 1 193 ? 9.097 -9.947 3.984 1.00 96.88 193 GLY A N 1
ATOM 1426 C CA . GLY A 1 193 ? 10.002 -11.045 3.621 1.00 96.88 193 GLY A CA 1
ATOM 1427 C C . GLY A 1 193 ? 10.590 -10.947 2.206 1.00 96.88 193 GLY A C 1
ATOM 1428 O O . GLY A 1 193 ? 11.574 -11.616 1.895 1.00 96.88 193 GLY A O 1
ATOM 1429 N N . ASN A 1 194 ? 10.044 -10.094 1.335 1.00 97.06 194 ASN A N 1
ATOM 1430 C CA . ASN A 1 194 ? 10.580 -9.856 -0.001 1.00 97.06 194 ASN A CA 1
ATOM 1431 C C . ASN A 1 194 ? 11.647 -8.748 0.029 1.00 97.06 194 ASN A C 1
ATOM 1433 O O . ASN A 1 194 ? 11.477 -7.650 -0.514 1.00 97.06 194 ASN A O 1
ATOM 1437 N N . ALA A 1 195 ? 12.783 -9.066 0.655 1.00 96.88 195 ALA A N 1
ATOM 1438 C CA . ALA A 1 195 ? 13.919 -8.157 0.799 1.00 96.88 195 ALA A CA 1
ATOM 1439 C C . ALA A 1 195 ? 14.449 -7.644 -0.554 1.00 96.88 195 ALA A C 1
ATOM 1441 O O . ALA A 1 195 ? 14.872 -6.492 -0.666 1.00 96.88 195 ALA A O 1
ATOM 1442 N N . ALA A 1 196 ? 14.393 -8.473 -1.603 1.00 96.31 196 ALA A N 1
ATOM 1443 C CA . ALA A 1 196 ? 14.808 -8.087 -2.948 1.00 96.31 196 ALA A CA 1
ATOM 1444 C C . ALA A 1 196 ? 13.940 -6.946 -3.502 1.00 96.31 196 ALA A C 1
ATOM 1446 O O . ALA A 1 196 ? 14.474 -5.938 -3.976 1.00 96.31 196 ALA A O 1
ATOM 1447 N N . SER A 1 197 ? 12.611 -7.060 -3.404 1.00 97.38 197 SER A N 1
ATOM 1448 C CA . SER A 1 197 ? 11.706 -5.987 -3.814 1.00 97.38 197 SER A CA 1
ATOM 1449 C C . SER A 1 197 ? 11.859 -4.757 -2.928 1.00 97.38 197 SER A C 1
ATOM 1451 O O . SER A 1 197 ? 11.990 -3.672 -3.486 1.00 97.38 197 SER A O 1
ATOM 1453 N N . LEU A 1 198 ? 11.936 -4.895 -1.598 1.00 98.00 198 LEU A N 1
ATOM 1454 C CA . LEU A 1 198 ? 12.134 -3.747 -0.699 1.00 98.00 198 LEU A CA 1
ATOM 1455 C C . LEU A 1 198 ? 13.360 -2.927 -1.109 1.00 98.00 198 LEU A C 1
ATOM 1457 O O . LEU A 1 198 ? 13.239 -1.739 -1.396 1.00 98.00 198 LEU A O 1
ATOM 1461 N N . ARG A 1 199 ? 14.520 -3.577 -1.258 1.00 97.62 199 ARG A N 1
ATOM 1462 C CA . ARG A 1 199 ? 15.753 -2.909 -1.701 1.00 97.62 199 ARG A CA 1
ATOM 1463 C C . ARG A 1 199 ? 15.607 -2.272 -3.081 1.00 97.62 199 ARG A C 1
ATOM 1465 O O . ARG A 1 199 ? 16.131 -1.185 -3.305 1.00 97.62 199 ARG A O 1
ATOM 1472 N N . THR A 1 200 ? 14.896 -2.923 -4.000 1.00 98.44 200 THR A N 1
ATOM 1473 C CA . THR A 1 200 ? 14.679 -2.405 -5.359 1.00 98.44 200 THR A CA 1
ATOM 1474 C C . THR A 1 200 ? 13.810 -1.144 -5.355 1.00 98.44 200 THR A C 1
ATOM 1476 O O . THR A 1 200 ? 14.153 -0.173 -6.029 1.00 98.44 200 THR A O 1
ATOM 1479 N N . PHE A 1 201 ? 12.721 -1.131 -4.581 1.00 98.56 201 PHE A N 1
ATOM 1480 C CA . PHE A 1 201 ? 11.842 0.030 -4.425 1.00 98.56 201 PHE A CA 1
ATOM 1481 C C . PHE A 1 201 ? 12.556 1.185 -3.717 1.00 98.56 201 PHE A C 1
ATOM 1483 O O . PHE A 1 201 ? 12.547 2.307 -4.228 1.00 98.56 201 PHE A O 1
ATOM 1490 N N . THR A 1 202 ? 13.253 0.915 -2.611 1.00 98.19 202 THR A N 1
ATOM 1491 C CA . THR A 1 202 ? 14.046 1.932 -1.907 1.00 98.19 202 THR A CA 1
ATOM 1492 C C . THR A 1 202 ? 15.115 2.534 -2.814 1.00 98.19 202 THR A C 1
ATOM 1494 O O . THR A 1 202 ? 15.238 3.754 -2.904 1.00 98.19 202 THR A O 1
ATOM 1497 N N . ALA A 1 203 ? 15.829 1.708 -3.584 1.00 98.00 203 ALA A N 1
ATOM 1498 C CA . ALA A 1 203 ? 16.827 2.187 -4.539 1.00 98.00 203 ALA A CA 1
ATOM 1499 C C . ALA A 1 203 ? 16.230 2.989 -5.713 1.00 98.00 203 ALA A C 1
ATOM 1501 O O . ALA A 1 203 ? 16.964 3.707 -6.389 1.00 98.00 203 ALA A O 1
ATOM 1502 N N . ALA A 1 204 ? 14.922 2.877 -5.969 1.00 97.88 204 ALA A N 1
ATOM 1503 C CA . ALA A 1 204 ? 14.185 3.695 -6.936 1.00 97.88 204 ALA A CA 1
ATOM 1504 C C . ALA A 1 204 ? 13.583 4.978 -6.316 1.00 97.88 204 ALA A C 1
ATOM 1506 O O . ALA A 1 204 ? 12.900 5.745 -7.007 1.00 97.88 204 ALA A O 1
ATOM 1507 N N . GLY A 1 205 ? 13.849 5.236 -5.030 1.00 97.75 205 GLY A N 1
ATOM 1508 C CA . GLY A 1 205 ? 13.420 6.430 -4.301 1.00 97.75 205 GLY A CA 1
ATOM 1509 C C . GLY A 1 205 ? 12.064 6.307 -3.607 1.00 97.75 205 GLY A C 1
ATOM 1510 O O . GLY A 1 205 ? 11.465 7.334 -3.297 1.00 97.75 205 GLY A O 1
ATOM 1511 N N . PHE A 1 206 ? 11.564 5.087 -3.396 1.00 98.69 206 PHE A N 1
ATOM 1512 C CA . PHE A 1 206 ? 10.388 4.859 -2.558 1.00 98.69 206 PHE A CA 1
ATOM 1513 C C . PHE A 1 206 ? 10.792 4.788 -1.085 1.00 98.69 206 PHE A C 1
ATOM 1515 O O . PHE A 1 206 ? 11.787 4.155 -0.740 1.00 98.69 206 PHE A O 1
ATOM 1522 N N . VAL A 1 207 ? 10.001 5.401 -0.210 1.00 98.50 207 VAL A N 1
ATOM 1523 C CA . VAL A 1 207 ? 10.227 5.400 1.241 1.00 98.50 207 VAL A CA 1
ATOM 1524 C C . VAL A 1 207 ? 9.079 4.688 1.957 1.00 98.50 207 VAL A C 1
ATOM 1526 O O . VAL A 1 207 ? 7.933 4.835 1.526 1.00 98.50 207 VAL A O 1
ATOM 1529 N N . PRO A 1 208 ? 9.349 3.892 3.007 1.00 98.31 208 PRO A N 1
ATOM 1530 C CA . PRO A 1 208 ? 8.300 3.255 3.794 1.00 98.31 208 PRO A CA 1
ATOM 1531 C C . PRO A 1 208 ? 7.514 4.299 4.594 1.00 98.31 208 PRO A C 1
ATOM 1533 O O . PRO A 1 208 ? 8.099 5.232 5.140 1.00 98.31 208 PRO A O 1
ATOM 1536 N N . ILE A 1 209 ? 6.197 4.124 4.677 1.00 98.44 209 ILE A N 1
ATOM 1537 C CA . ILE A 1 209 ? 5.292 5.017 5.423 1.00 98.44 209 ILE A CA 1
ATOM 1538 C C . ILE A 1 209 ? 4.370 4.277 6.396 1.00 98.44 209 ILE A C 1
ATOM 1540 O O . ILE A 1 209 ? 3.631 4.914 7.138 1.00 98.44 209 ILE A O 1
ATOM 1544 N N . GLY A 1 210 ? 4.380 2.946 6.381 1.00 98.06 210 GLY A N 1
ATOM 1545 C CA . GLY A 1 210 ? 3.506 2.130 7.213 1.00 98.06 210 GLY A CA 1
ATOM 1546 C C . GLY A 1 210 ? 3.425 0.694 6.717 1.00 98.06 210 GLY A C 1
ATOM 1547 O O . GLY A 1 210 ? 4.229 0.259 5.887 1.00 98.06 210 GLY A O 1
ATOM 1548 N N . ALA A 1 211 ? 2.427 -0.026 7.204 1.00 98.50 211 ALA A N 1
ATOM 1549 C CA . ALA A 1 211 ? 2.083 -1.369 6.765 1.00 98.50 211 ALA A CA 1
ATOM 1550 C C . ALA A 1 211 ? 0.568 -1.496 6.606 1.00 98.50 211 ALA A C 1
ATOM 1552 O O . ALA A 1 211 ? -0.194 -0.711 7.168 1.00 98.50 211 ALA A O 1
ATOM 1553 N N . GLU A 1 212 ? 0.114 -2.484 5.848 1.00 98.44 212 GLU A N 1
ATOM 1554 C CA . GLU A 1 212 ? -1.312 -2.756 5.728 1.00 98.44 212 GLU A CA 1
ATOM 1555 C C . GLU A 1 212 ? -1.609 -4.216 5.403 1.00 98.44 212 GLU A C 1
ATOM 1557 O O . GLU A 1 212 ? -0.774 -4.944 4.863 1.00 98.44 212 GLU A O 1
ATOM 1562 N N . VAL A 1 213 ? -2.842 -4.611 5.702 1.00 98.69 213 VAL A N 1
ATOM 1563 C CA . VAL A 1 213 ? -3.451 -5.862 5.259 1.00 98.69 213 VAL A CA 1
ATOM 1564 C C . VAL A 1 213 ? -4.736 -5.519 4.525 1.00 98.69 213 VAL A C 1
ATOM 1566 O O . VAL A 1 213 ? -5.598 -4.817 5.056 1.00 98.69 213 VAL A O 1
ATOM 1569 N N . LEU A 1 214 ? -4.869 -6.025 3.299 1.00 97.94 214 LEU A N 1
ATOM 1570 C CA . LEU A 1 214 ? -6.064 -5.829 2.479 1.00 97.94 214 LEU A CA 1
ATOM 1571 C C . LEU A 1 214 ? -7.018 -7.016 2.573 1.00 97.94 214 LEU A C 1
ATOM 1573 O O . LEU A 1 214 ? -6.595 -8.167 2.498 1.00 97.94 214 LEU A O 1
ATOM 1577 N N . PHE A 1 215 ? -8.311 -6.719 2.586 1.00 97.44 215 PHE A N 1
ATOM 1578 C CA . PHE A 1 215 ? -9.407 -7.670 2.444 1.00 97.44 215 PHE A CA 1
ATOM 1579 C C . PHE A 1 215 ? -10.113 -7.362 1.122 1.00 97.44 215 PHE A C 1
ATOM 1581 O O . PHE A 1 215 ? -10.593 -6.247 0.925 1.00 97.44 215 PHE A O 1
ATOM 1588 N N . ALA A 1 216 ? -10.139 -8.316 0.191 1.00 93.56 216 ALA A N 1
ATOM 1589 C CA . ALA A 1 216 ? -10.671 -8.095 -1.156 1.00 93.56 216 ALA A CA 1
ATOM 1590 C C . ALA A 1 216 ? -11.969 -8.876 -1.387 1.00 93.56 216 ALA A C 1
ATOM 1592 O O . ALA A 1 216 ? -11.971 -10.097 -1.213 1.00 93.56 216 ALA A O 1
ATOM 1593 N N . ASP A 1 217 ? -13.026 -8.190 -1.842 1.00 86.50 217 ASP A N 1
ATOM 1594 C CA . ASP A 1 217 ? -14.341 -8.798 -2.101 1.00 86.50 217 ASP A CA 1
ATOM 1595 C C . ASP A 1 217 ? -14.254 -9.869 -3.203 1.00 86.50 217 ASP A C 1
ATOM 1597 O O . ASP A 1 217 ? -14.029 -9.519 -4.370 1.00 86.50 217 ASP A O 1
ATOM 1601 N N . PRO A 1 218 ? -14.493 -11.159 -2.896 1.00 75.19 218 PRO A N 1
ATOM 1602 C CA . PRO A 1 218 ? -14.442 -12.223 -3.894 1.00 75.19 218 PRO A CA 1
ATOM 1603 C C . PRO A 1 218 ? -15.515 -12.085 -4.984 1.00 75.19 218 PRO A C 1
ATOM 1605 O O . PRO A 1 218 ? -15.308 -12.523 -6.116 1.00 75.19 218 PRO A O 1
ATOM 1608 N N . ARG A 1 219 ? -16.652 -11.436 -4.700 1.00 69.44 219 ARG A N 1
ATOM 1609 C CA . ARG A 1 219 ? -17.798 -11.339 -5.627 1.00 69.44 219 ARG A CA 1
ATOM 1610 C C . ARG A 1 219 ? -17.587 -10.303 -6.725 1.00 69.44 219 ARG A C 1
ATOM 1612 O O . ARG A 1 219 ? -18.135 -10.431 -7.813 1.00 69.44 219 ARG A O 1
ATOM 1619 N N . ARG A 1 220 ? -16.762 -9.284 -6.469 1.00 62.59 220 ARG A N 1
ATOM 1620 C CA . ARG A 1 220 ? -16.387 -8.261 -7.462 1.00 62.59 220 ARG A CA 1
ATOM 1621 C C . ARG A 1 220 ? -15.129 -8.632 -8.256 1.00 62.59 220 ARG A C 1
ATOM 1623 O O . ARG A 1 220 ? -14.602 -7.786 -8.979 1.00 62.59 220 ARG A O 1
ATOM 1630 N N . MET A 1 221 ? -14.653 -9.875 -8.123 1.00 57.78 221 MET A N 1
ATOM 1631 C CA . MET A 1 221 ? -13.525 -10.426 -8.886 1.00 57.78 221 MET A CA 1
ATOM 1632 C C . MET A 1 221 ? -13.966 -11.133 -10.179 1.00 57.78 221 MET A C 1
ATOM 1634 O O . MET A 1 221 ? -13.202 -11.165 -11.141 1.00 57.78 221 MET A O 1
ATOM 1638 N N . THR A 1 222 ? -15.192 -11.666 -10.234 1.00 47.12 222 THR A N 1
ATOM 1639 C CA . THR A 1 222 ? -15.707 -12.473 -11.360 1.00 47.12 222 THR A CA 1
ATOM 1640 C C . THR A 1 222 ? -16.336 -11.648 -12.488 1.00 47.12 222 THR A C 1
ATOM 1642 O O . THR A 1 222 ? -16.434 -12.119 -13.619 1.00 47.12 222 THR A O 1
ATOM 1645 N N . SER A 1 223 ? -16.728 -10.397 -12.234 1.00 45.22 223 SER A N 1
ATOM 1646 C CA . SER A 1 223 ? -17.315 -9.526 -13.264 1.00 45.22 223 SER A CA 1
ATOM 1647 C C . SER A 1 223 ? -16.292 -9.031 -14.294 1.00 45.22 223 SER A C 1
ATOM 1649 O O . SER A 1 223 ? -16.643 -8.805 -15.448 1.00 45.22 223 SER A O 1
ATOM 1651 N N . SER A 1 224 ? -15.014 -8.927 -13.916 1.00 43.75 224 SER A N 1
ATOM 1652 C CA . SER A 1 224 ? -13.919 -8.556 -14.822 1.00 43.75 224 SER A CA 1
ATOM 1653 C C . SER A 1 224 ? -13.427 -9.702 -15.716 1.00 43.75 224 SER A C 1
ATOM 1655 O O . SER A 1 224 ? -12.853 -9.422 -16.764 1.00 43.75 224 SER A O 1
ATOM 1657 N N . SER A 1 225 ? -13.658 -10.974 -15.356 1.00 38.62 225 SER A N 1
ATOM 1658 C CA . SER A 1 225 ? -13.280 -12.114 -16.210 1.00 38.62 225 SER A CA 1
ATOM 1659 C C . SER A 1 225 ? -14.333 -12.434 -17.276 1.00 38.62 225 SER A C 1
ATOM 1661 O O . SER A 1 225 ? -13.964 -12.773 -18.397 1.00 38.62 225 SER A O 1
ATOM 1663 N N . ARG A 1 226 ? -15.631 -12.256 -16.983 1.00 35.12 226 ARG A N 1
ATOM 1664 C CA . ARG A 1 226 ? -16.709 -12.457 -17.973 1.00 35.12 226 ARG A CA 1
ATOM 1665 C C . ARG A 1 226 ? -16.664 -11.450 -19.127 1.00 35.12 226 ARG A C 1
ATOM 1667 O O . ARG A 1 226 ? -16.811 -11.847 -20.276 1.00 35.12 226 ARG A O 1
ATOM 1674 N N . ALA A 1 227 ? -16.367 -10.177 -18.853 1.00 38.12 227 ALA A N 1
ATOM 1675 C CA . ALA A 1 227 ? -16.278 -9.150 -19.899 1.00 38.12 227 ALA A CA 1
ATOM 1676 C C . ALA A 1 227 ? -15.115 -9.377 -20.894 1.00 38.12 227 ALA A C 1
ATOM 1678 O O . ALA A 1 227 ? -15.212 -8.983 -22.056 1.00 38.12 227 ALA A O 1
ATOM 1679 N N . ALA A 1 228 ? -14.036 -10.043 -20.461 1.00 40.59 228 ALA A N 1
ATOM 1680 C CA . ALA A 1 228 ? -12.916 -10.429 -21.325 1.00 40.59 228 ALA A CA 1
ATOM 1681 C C . ALA A 1 228 ? -13.202 -11.699 -22.160 1.00 40.59 228 ALA A C 1
ATOM 1683 O O . ALA A 1 228 ? -12.595 -11.898 -23.212 1.00 40.59 228 ALA A O 1
ATOM 1684 N N . GLN A 1 229 ? -14.135 -12.549 -21.714 1.00 37.50 229 GLN A N 1
ATOM 1685 C CA . GLN A 1 229 ? -14.554 -13.759 -22.435 1.00 37.50 229 GLN A CA 1
ATOM 1686 C C . GLN A 1 229 ? -15.635 -13.472 -23.495 1.00 37.50 229 GLN A C 1
ATOM 1688 O O . GLN A 1 229 ? -15.585 -14.039 -24.585 1.00 37.50 229 GLN A O 1
ATOM 1693 N N . ASP A 1 230 ? -16.553 -12.531 -23.249 1.00 36.81 230 ASP A N 1
ATOM 1694 C CA . ASP A 1 230 ? -17.588 -12.169 -24.237 1.00 36.81 230 ASP A CA 1
ATOM 1695 C C . ASP A 1 230 ? -17.033 -11.405 -25.452 1.00 36.81 230 ASP A C 1
ATOM 1697 O O . ASP A 1 230 ? -17.558 -11.507 -26.562 1.00 36.81 230 ASP A O 1
ATOM 1701 N N . THR A 1 231 ? -15.922 -10.681 -25.285 1.00 41.50 231 THR A N 1
ATOM 1702 C CA . THR A 1 231 ? -15.243 -9.996 -26.400 1.00 41.50 231 THR A CA 1
ATOM 1703 C C . THR A 1 231 ? -14.438 -10.946 -27.288 1.00 41.50 231 THR A C 1
ATOM 1705 O O . THR A 1 231 ? -14.179 -10.617 -28.443 1.00 41.50 231 THR A O 1
ATOM 1708 N N . THR A 1 232 ? -14.082 -12.139 -26.800 1.00 41.56 232 THR A N 1
ATOM 1709 C CA . THR A 1 232 ? -13.371 -13.160 -27.587 1.00 41.56 232 THR A CA 1
ATOM 1710 C C . THR A 1 232 ? -14.314 -14.127 -28.311 1.00 41.56 232 THR A C 1
ATOM 1712 O O . THR A 1 232 ? -13.952 -14.620 -29.377 1.00 41.56 232 THR A O 1
ATOM 1715 N N . GLN A 1 233 ? -15.545 -14.346 -27.828 1.00 38.62 233 GLN A N 1
ATOM 1716 C CA . GLN A 1 233 ? -16.522 -15.198 -28.528 1.00 38.62 233 GLN A CA 1
ATOM 1717 C C . GLN A 1 233 ? -17.304 -14.498 -29.654 1.00 38.62 233 GLN A C 1
ATOM 1719 O O . GLN A 1 233 ? -17.765 -15.178 -30.573 1.00 38.62 233 GLN A O 1
ATOM 1724 N N . SER A 1 234 ? -17.419 -13.164 -29.657 1.00 41.72 234 SER A N 1
ATOM 1725 C CA . SER A 1 234 ? -18.167 -12.453 -30.714 1.00 41.72 234 SER A CA 1
ATOM 1726 C C . SER A 1 234 ? -17.407 -12.330 -32.053 1.00 41.72 234 SER A C 1
ATOM 1728 O O . SER A 1 234 ? -18.016 -12.071 -33.090 1.00 41.72 234 SER A O 1
ATOM 1730 N N . GLY A 1 235 ? -16.096 -12.614 -32.070 1.00 38.25 235 GLY A N 1
ATOM 1731 C CA . GLY A 1 235 ? -15.236 -12.516 -33.258 1.00 38.25 235 GLY A CA 1
ATOM 1732 C C . GLY A 1 235 ? -15.147 -13.765 -34.149 1.00 38.25 235 GLY A C 1
ATOM 1733 O O . GLY A 1 235 ? -14.392 -13.742 -35.116 1.00 38.25 235 GLY A O 1
ATOM 1734 N N . HIS A 1 236 ? -15.863 -14.859 -33.850 1.00 38.88 236 HIS A N 1
ATOM 1735 C CA . HIS A 1 236 ? -15.688 -16.141 -34.565 1.00 38.88 236 HIS A CA 1
ATOM 1736 C C . HIS A 1 236 ? -16.935 -16.711 -35.258 1.00 38.88 236 HIS A C 1
ATOM 1738 O O . HIS A 1 236 ? -16.970 -17.885 -35.623 1.00 38.88 236 HIS A O 1
ATOM 1744 N N . ARG A 1 237 ? -17.957 -15.890 -35.521 1.00 44.97 237 ARG A N 1
ATOM 1745 C CA . ARG A 1 237 ? -19.046 -16.267 -36.439 1.00 44.97 237 ARG A CA 1
ATOM 1746 C C . ARG A 1 237 ? -19.319 -15.171 -37.454 1.00 44.97 237 ARG A C 1
ATOM 1748 O O . ARG A 1 237 ? -20.146 -14.300 -37.206 1.00 44.97 237 ARG A O 1
ATOM 1755 N N . ARG A 1 238 ? -18.652 -15.270 -38.607 1.00 40.38 238 ARG A N 1
ATOM 1756 C CA . ARG A 1 238 ? -19.199 -15.003 -39.952 1.00 40.38 238 ARG A CA 1
ATOM 1757 C C . ARG A 1 238 ? -18.088 -15.173 -40.988 1.00 40.38 238 ARG A C 1
ATOM 1759 O O . ARG A 1 238 ? -17.210 -14.325 -41.072 1.00 40.38 238 ARG A O 1
ATOM 1766 N N . THR A 1 239 ? -18.138 -16.267 -41.747 1.00 39.47 239 THR A N 1
ATOM 1767 C CA . THR A 1 239 ? -17.972 -16.333 -43.218 1.00 39.47 239 THR A CA 1
ATOM 1768 C C . THR A 1 239 ? -17.825 -17.796 -43.645 1.00 39.47 239 THR A C 1
ATOM 1770 O O . THR A 1 239 ? -16.732 -18.333 -43.760 1.00 39.47 239 THR A O 1
ATOM 1773 N N . THR A 1 240 ? -18.956 -18.445 -43.906 1.00 34.59 240 THR A N 1
ATOM 1774 C CA . THR A 1 240 ? -19.033 -19.553 -44.864 1.00 34.59 240 THR A CA 1
ATOM 1775 C C . THR A 1 240 ? -20.341 -19.389 -45.621 1.00 34.59 240 THR A C 1
ATOM 1777 O O . THR A 1 240 ? -21.426 -19.583 -45.078 1.00 34.59 240 THR A O 1
ATOM 1780 N N . GLY A 1 241 ? -20.222 -18.948 -46.868 1.00 24.98 241 GLY A N 1
ATOM 1781 C CA . GLY A 1 241 ? -21.307 -18.860 -47.830 1.00 24.98 241 GLY A CA 1
ATOM 1782 C C . GLY A 1 241 ? -20.711 -18.823 -49.231 1.00 24.98 241 GLY A C 1
ATOM 1783 O O . GLY A 1 241 ? -20.035 -17.848 -49.527 1.00 24.98 241 GLY A O 1
ATOM 1784 N N . ALA A 1 242 ? -20.956 -19.910 -49.981 1.00 28.56 242 ALA A N 1
ATOM 1785 C CA . ALA A 1 242 ? -20.978 -20.105 -51.444 1.00 28.56 242 ALA A CA 1
ATOM 1786 C C . ALA A 1 242 ? -19.876 -19.406 -52.278 1.00 28.56 242 ALA A C 1
ATOM 1788 O O . ALA A 1 242 ? -19.712 -18.196 -52.211 1.00 28.56 242 ALA A O 1
ATOM 1789 N N . VAL A 1 243 ? -19.101 -20.085 -53.126 1.00 34.50 243 VAL A N 1
ATOM 1790 C CA . VAL A 1 243 ? -19.427 -21.041 -54.206 1.00 34.50 243 VAL A CA 1
ATOM 1791 C C . VAL A 1 243 ? -18.225 -21.960 -54.419 1.00 34.50 243 VAL A C 1
ATOM 1793 O O . VAL A 1 243 ? -17.089 -21.462 -54.250 1.00 34.50 243 VAL A O 1
#

pLDDT: mean 88.25, std 17.63, range [24.98, 98.88]